Protein AF-A0A2C9LWK1-F1 (afdb_monomer_lite)

Foldseek 3Di:
DAFADPCPPPDCDQDAAEEQWDFLVGDDPPRHFHFFDFPAAADLPPLVVLEDDCPPLAFQAAEEEDWAAAAAPPPDDDDDDDDDDDDDDDDDPDDDPDDDDDDDDDDPDDDDVLVVVLVVLLVVVCVDPPGHYHYDHDLPPQDFDFDDHQDTTDHHDLVVVLVVLLRYQEYEAEDRPDSRIQGTNRRSVSLLSNLRSLHQYEYEDDSHDYGLNVLDDSVQQHHYDYSVCSNCVVVVSVPDDSVSSSRNSVQSNQCNSQAHRHSVSVVLSVVVSVCVSVLHDAAFDDDDDDDDPDDPPDDPDDDPDPDPDPPDPPPPDPDDDDDDQDRFDDRPPSVVLSCLSRDPDHSRHGHNDDPPDDDDDPPPPDD

Structure (mmCIF, N/CA/C/O backbone):
data_AF-A0A2C9LWK1-F1
#
_entry.id   AF-A0A2C9LWK1-F1
#
loop_
_atom_site.group_PDB
_atom_site.id
_atom_site.type_symbol
_atom_site.label_atom_id
_atom_site.label_alt_id
_atom_site.label_comp_id
_atom_site.label_asym_id
_atom_site.label_entity_id
_atom_site.label_seq_id
_atom_site.pdbx_PDB_ins_code
_atom_site.Cartn_x
_atom_site.Cartn_y
_atom_site.Cartn_z
_atom_site.occupancy
_atom_site.B_iso_or_equiv
_atom_site.auth_seq_id
_atom_site.auth_comp_id
_atom_site.auth_asym_id
_atom_site.auth_atom_id
_atom_site.pdbx_PDB_model_num
ATOM 1 N N . MET A 1 1 ? -4.723 19.846 3.493 1.00 42.22 1 MET A N 1
ATOM 2 C CA . MET A 1 1 ? -5.036 19.407 2.113 1.00 42.22 1 MET A CA 1
ATOM 3 C C . MET A 1 1 ? -6.528 19.135 2.035 1.00 42.22 1 MET A C 1
ATOM 5 O O . MET A 1 1 ? -7.054 18.562 2.981 1.00 42.22 1 MET A O 1
ATOM 9 N N . LYS A 1 2 ? -7.222 19.580 0.978 1.00 46.78 2 LYS A N 1
ATOM 10 C CA . LYS A 1 2 ? -8.647 19.254 0.809 1.00 46.78 2 LYS A CA 1
ATOM 11 C C . LYS A 1 2 ? -8.782 17.743 0.584 1.00 46.78 2 LYS A C 1
ATOM 13 O O . LYS A 1 2 ? -8.021 17.173 -0.187 1.00 46.78 2 LYS A O 1
ATOM 18 N N . SER A 1 3 ? -9.724 17.115 1.285 1.00 57.00 3 SER A N 1
ATOM 19 C CA . SER A 1 3 ? -9.994 15.667 1.233 1.00 57.00 3 SER A CA 1
ATOM 20 C C . SER A 1 3 ? -10.690 15.222 -0.064 1.00 57.00 3 SER A C 1
ATOM 22 O O . SER A 1 3 ? -10.906 14.031 -0.279 1.00 57.00 3 SER A O 1
ATOM 24 N N . SER A 1 4 ? -11.090 16.180 -0.903 1.00 69.06 4 SER A N 1
ATOM 25 C CA . SER A 1 4 ? -11.973 15.979 -2.046 1.00 69.06 4 SER A CA 1
ATOM 26 C C . SER A 1 4 ? -11.233 15.968 -3.382 1.00 69.06 4 SER A C 1
ATOM 28 O O . SER A 1 4 ? -10.157 16.544 -3.528 1.00 69.06 4 SER A O 1
ATOM 30 N N . ASP A 1 5 ? -11.879 15.354 -4.370 1.00 76.50 5 ASP A N 1
ATOM 31 C CA . ASP A 1 5 ? -11.483 15.354 -5.777 1.00 76.50 5 ASP A CA 1
ATOM 32 C C . ASP A 1 5 ? -11.322 16.791 -6.307 1.00 76.50 5 ASP A C 1
ATOM 34 O O . ASP A 1 5 ? -12.282 17.576 -6.352 1.00 76.50 5 ASP A O 1
ATOM 38 N N . ILE A 1 6 ? -10.089 17.134 -6.688 1.00 80.00 6 ILE A N 1
ATOM 39 C CA . ILE A 1 6 ? -9.687 18.482 -7.115 1.00 80.00 6 ILE A CA 1
ATOM 40 C C . ILE A 1 6 ? -10.335 18.837 -8.460 1.00 80.00 6 ILE A C 1
ATOM 42 O O . ILE A 1 6 ? -10.639 20.002 -8.713 1.00 80.00 6 ILE A O 1
ATOM 46 N N . PHE A 1 7 ? -10.593 17.835 -9.304 1.00 81.06 7 PHE A N 1
ATOM 47 C CA . PHE A 1 7 ? -11.086 18.012 -10.669 1.00 81.06 7 PHE A CA 1
ATOM 48 C C . PHE A 1 7 ? -12.584 17.728 -10.820 1.00 81.06 7 PHE A C 1
ATOM 50 O O . PHE A 1 7 ? -13.097 17.693 -11.938 1.00 81.06 7 PHE A O 1
ATOM 57 N N . SER A 1 8 ? -13.309 17.584 -9.709 1.00 76.44 8 SER A N 1
ATOM 58 C CA . SER A 1 8 ? -14.745 17.265 -9.677 1.00 76.44 8 SER A CA 1
ATOM 59 C C . SER A 1 8 ? -15.613 18.135 -10.606 1.00 76.44 8 SER A C 1
ATOM 61 O O . SER A 1 8 ? -16.519 17.615 -11.267 1.00 76.44 8 SER A O 1
ATOM 63 N N . ASN A 1 9 ? -15.294 19.430 -10.720 1.00 81.44 9 ASN A N 1
ATOM 64 C CA . ASN A 1 9 ? -16.044 20.414 -11.513 1.00 81.44 9 ASN A CA 1
ATOM 65 C C . ASN A 1 9 ? -15.456 20.697 -12.908 1.00 81.44 9 ASN A C 1
ATOM 67 O O . ASN A 1 9 ? -15.933 21.595 -13.600 1.00 81.44 9 ASN A O 1
ATOM 71 N N . ILE A 1 10 ? -14.426 19.964 -13.334 1.00 85.25 10 ILE A N 1
ATOM 72 C CA . ILE A 1 10 ? -13.726 20.199 -14.603 1.00 85.25 10 ILE A CA 1
ATOM 73 C C . ILE A 1 10 ? -14.057 19.072 -15.591 1.00 85.25 10 ILE A C 1
ATOM 75 O O . ILE A 1 10 ? -14.161 17.901 -15.221 1.00 85.25 10 ILE A O 1
ATOM 79 N N . ASN A 1 11 ? -14.244 19.414 -16.870 1.00 83.62 11 ASN A N 1
ATOM 80 C CA . ASN A 1 11 ? -14.379 18.413 -17.927 1.00 83.62 11 ASN A CA 1
ATOM 81 C C . ASN A 1 11 ? -12.991 17.924 -18.357 1.00 83.62 11 ASN A C 1
ATOM 83 O O . ASN A 1 11 ? -12.247 18.639 -19.022 1.00 83.62 11 ASN A O 1
ATOM 87 N N . LEU A 1 12 ? -12.664 16.695 -17.973 1.00 84.88 12 LEU A N 1
ATOM 88 C CA . LEU A 1 12 ? -11.355 16.078 -18.182 1.00 84.88 12 LEU A CA 1
ATOM 89 C C . LEU A 1 12 ? -11.203 15.420 -19.566 1.00 84.88 12 LEU A C 1
ATOM 91 O O . LEU A 1 12 ? -10.105 15.008 -19.937 1.00 84.88 12 LEU A O 1
ATOM 95 N N . GLY A 1 13 ? -12.282 15.319 -20.353 1.00 85.94 13 GLY A N 1
ATOM 96 C CA . GLY A 1 13 ? -12.255 14.737 -21.696 1.00 85.94 13 GLY A CA 1
ATOM 97 C C . GLY A 1 13 ? -11.558 13.370 -21.736 1.00 85.94 13 GLY A C 1
ATOM 98 O O . GLY A 1 13 ? -11.963 12.432 -21.052 1.00 85.94 13 GLY A O 1
ATOM 99 N N . ARG A 1 14 ? -10.492 13.259 -22.540 1.00 88.38 14 ARG A N 1
ATOM 100 C CA . ARG A 1 14 ? -9.666 12.044 -22.695 1.00 88.38 14 ARG A CA 1
ATOM 101 C C . ARG A 1 14 ? -8.330 12.107 -21.941 1.00 88.38 14 ARG A C 1
ATOM 103 O O . ARG A 1 14 ? -7.460 11.285 -22.200 1.00 88.38 14 ARG A O 1
ATOM 110 N N . ALA A 1 15 ? -8.136 13.076 -21.049 1.00 91.00 15 ALA A N 1
ATOM 111 C CA . ALA A 1 15 ? -6.933 13.121 -20.224 1.00 91.00 15 ALA A CA 1
ATOM 112 C C . ALA A 1 15 ? -6.988 12.012 -19.167 1.00 91.00 15 ALA A C 1
ATOM 114 O O . ALA A 1 15 ? -8.030 11.837 -18.536 1.00 91.00 15 ALA A O 1
ATOM 115 N N . ILE A 1 16 ? -5.888 11.283 -18.975 1.00 91.31 16 ILE A N 1
ATOM 116 C CA . ILE A 1 16 ? -5.720 10.357 -17.846 1.00 91.31 16 ILE A CA 1
ATOM 117 C C . ILE A 1 16 ? -5.492 11.196 -16.589 1.00 91.31 16 ILE A C 1
ATOM 119 O O . ILE A 1 16 ? -4.612 12.059 -16.581 1.00 91.31 16 ILE A O 1
ATOM 123 N N . VAL A 1 17 ? -6.274 10.952 -15.538 1.00 92.50 17 VAL A N 1
ATOM 124 C CA . VAL A 1 17 ? -6.113 11.642 -14.254 1.00 92.50 17 VAL A CA 1
ATOM 125 C C . VAL A 1 17 ? -5.458 10.716 -13.248 1.00 92.50 17 VAL A C 1
ATOM 127 O O . VAL A 1 17 ? -5.901 9.587 -13.052 1.00 92.50 17 VAL A O 1
ATOM 130 N N . ALA A 1 18 ? -4.422 11.225 -12.586 1.00 92.62 18 ALA A N 1
ATOM 131 C CA . ALA A 1 18 ? -3.741 10.547 -11.498 1.00 92.62 18 ALA A CA 1
ATOM 132 C C . ALA A 1 18 ? -3.899 11.346 -10.202 1.00 92.62 18 ALA A C 1
ATOM 134 O O . ALA A 1 18 ? -3.349 12.439 -10.072 1.00 92.62 18 ALA A O 1
ATOM 135 N N . GLN A 1 19 ? -4.677 10.824 -9.255 1.00 91.56 19 GLN A N 1
ATOM 136 C CA . GLN A 1 19 ? -4.899 11.463 -7.952 1.00 91.56 19 GLN A CA 1
ATOM 137 C C . GLN A 1 19 ? -5.186 10.432 -6.856 1.00 91.56 19 GLN A C 1
ATOM 139 O O . GLN A 1 19 ? -5.468 9.271 -7.134 1.00 91.56 19 GLN A O 1
ATOM 144 N N . SER A 1 20 ? -5.100 10.854 -5.594 1.00 91.00 20 SER A N 1
ATOM 145 C CA . SER A 1 20 ? -5.343 9.983 -4.431 1.00 91.00 20 SER A CA 1
ATOM 146 C C . SER A 1 20 ? -6.808 9.941 -3.993 1.00 91.00 20 SER A C 1
ATOM 148 O O . SER A 1 20 ? -7.232 9.006 -3.314 1.00 91.00 20 SER A O 1
ATOM 150 N N . ALA A 1 21 ? -7.594 10.950 -4.364 1.00 89.75 21 ALA A N 1
ATOM 151 C CA . ALA A 1 21 ? -8.999 11.064 -3.994 1.00 89.75 21 ALA A CA 1
ATOM 152 C C . ALA A 1 21 ? -9.860 11.207 -5.248 1.00 89.75 21 ALA A C 1
ATOM 154 O O . ALA A 1 21 ? -9.556 12.032 -6.100 1.00 89.75 21 ALA A O 1
ATOM 155 N N . PHE A 1 22 ? -10.935 10.430 -5.340 1.00 88.56 22 PHE A N 1
ATOM 156 C CA . PHE A 1 22 ? -11.865 10.443 -6.467 1.00 88.56 22 PHE A CA 1
ATOM 157 C C . PHE A 1 22 ? -13.306 10.352 -5.978 1.00 88.56 22 PHE A C 1
ATOM 159 O O . PHE A 1 22 ? -13.615 9.623 -5.030 1.00 88.56 22 PHE A O 1
ATOM 166 N N . LEU A 1 23 ? -14.203 11.025 -6.696 1.00 86.62 23 LEU A N 1
ATOM 167 C CA . LEU A 1 23 ? -15.635 10.766 -6.586 1.00 86.62 23 LEU A CA 1
ATOM 168 C C . LEU A 1 23 ? -16.012 9.484 -7.347 1.00 86.62 23 LEU A C 1
ATOM 170 O O . LEU A 1 23 ? -15.507 9.232 -8.443 1.00 86.62 23 LEU A O 1
ATOM 174 N N . GLY A 1 24 ? -16.960 8.721 -6.799 1.00 80.94 24 GLY A N 1
ATOM 175 C CA . GLY A 1 24 ? -17.501 7.481 -7.375 1.00 80.94 24 GLY A CA 1
ATOM 176 C C . GLY A 1 24 ? -17.961 7.633 -8.822 1.00 80.94 24 GLY A C 1
ATOM 177 O O . GLY A 1 24 ? -17.684 6.784 -9.658 1.00 80.94 24 GLY A O 1
ATOM 178 N N . SER A 1 25 ? -18.599 8.757 -9.153 1.00 82.19 25 SER A N 1
ATOM 179 C CA . SER A 1 25 ? -19.113 9.019 -10.502 1.00 82.19 25 SER A CA 1
ATOM 180 C C . SER A 1 25 ? -18.061 9.503 -11.506 1.00 82.19 25 SER A C 1
ATOM 182 O O . SER A 1 25 ? -18.379 9.656 -12.683 1.00 82.19 25 SER A O 1
ATOM 184 N N . LYS A 1 26 ? -16.855 9.864 -11.052 1.00 85.88 26 LYS A N 1
ATOM 185 C CA . LYS A 1 26 ? -15.819 10.498 -11.887 1.00 85.88 26 LYS A CA 1
ATOM 186 C C . LYS A 1 26 ? -14.650 9.573 -12.184 1.00 85.88 26 LYS A C 1
ATOM 188 O O . LYS A 1 26 ? -14.017 9.748 -13.220 1.00 85.88 26 LYS A O 1
ATOM 193 N N . PHE A 1 27 ? -14.380 8.609 -11.309 1.00 88.06 27 PHE A N 1
ATOM 194 C CA . PHE A 1 27 ? -13.323 7.637 -11.536 1.00 88.06 27 PHE A CA 1
ATOM 195 C C . PHE A 1 27 ? -13.668 6.720 -12.712 1.00 88.06 27 PHE A C 1
ATOM 197 O O . PHE A 1 27 ? -14.680 6.016 -12.693 1.00 88.06 27 PHE A O 1
ATOM 204 N N . ARG A 1 28 ? -12.814 6.706 -13.737 1.00 89.44 28 ARG A N 1
ATOM 205 C CA . ARG A 1 28 ? -12.931 5.768 -14.854 1.00 89.44 28 ARG A CA 1
ATOM 206 C C . ARG A 1 28 ? -11.996 4.596 -14.612 1.00 89.44 28 ARG A C 1
ATOM 208 O O . ARG A 1 28 ? -10.780 4.727 -14.756 1.00 89.44 28 ARG A O 1
ATOM 215 N N . ASN A 1 29 ? -12.579 3.453 -14.262 1.00 87.62 29 ASN A N 1
ATOM 216 C CA . ASN A 1 29 ? -11.823 2.231 -14.020 1.00 87.62 29 ASN A CA 1
ATOM 217 C C . ASN A 1 29 ? -10.979 1.842 -15.245 1.00 87.62 29 ASN A C 1
ATOM 219 O O . ASN A 1 29 ? -11.457 1.943 -16.376 1.00 87.62 29 ASN A O 1
ATOM 223 N N . SER A 1 30 ? -9.737 1.411 -15.012 1.00 85.81 30 SER A N 1
ATOM 224 C CA . SER A 1 30 ? -8.764 1.056 -16.060 1.00 85.81 30 SER A CA 1
ATOM 225 C C . SER A 1 30 ? -8.367 2.197 -17.007 1.00 85.81 30 SER A C 1
ATOM 227 O O . SER A 1 30 ? -7.762 1.958 -18.053 1.00 85.81 30 SER A O 1
ATOM 229 N N . PHE A 1 31 ? -8.704 3.445 -16.668 1.00 90.75 31 PHE A N 1
ATOM 230 C CA . PHE A 1 31 ? -8.337 4.625 -17.446 1.00 90.75 31 PHE A CA 1
ATOM 231 C C . PHE A 1 31 ? -7.669 5.679 -16.570 1.00 90.75 31 PHE A C 1
ATOM 233 O O . PHE A 1 31 ? -6.540 6.077 -16.848 1.00 90.75 31 PHE A O 1
ATOM 240 N N . ASP A 1 32 ? -8.327 6.091 -15.490 1.00 92.50 32 ASP A N 1
ATOM 241 C CA . ASP A 1 32 ? -7.714 6.929 -14.463 1.00 92.50 32 ASP A CA 1
ATOM 242 C C . ASP A 1 32 ? -6.838 6.077 -13.538 1.00 92.50 32 ASP A C 1
ATOM 244 O O . ASP A 1 32 ? -7.026 4.866 -13.433 1.00 92.50 32 ASP A O 1
ATOM 248 N N . VAL A 1 33 ? -5.854 6.703 -12.894 1.00 93.06 33 VAL A N 1
ATOM 249 C CA . VAL A 1 33 ? -4.881 6.018 -12.034 1.00 93.06 33 VAL A CA 1
ATOM 250 C C . VAL A 1 33 ? -5.030 6.525 -10.608 1.00 93.06 33 VAL A C 1
ATOM 252 O O . VAL A 1 33 ? -5.017 7.730 -10.345 1.00 93.06 33 VAL A O 1
ATOM 255 N N . LEU A 1 34 ? -5.155 5.601 -9.661 1.00 93.12 34 LEU A N 1
ATOM 256 C CA . LEU A 1 34 ? -5.159 5.942 -8.247 1.00 93.12 34 LEU A CA 1
ATOM 257 C C . LEU A 1 34 ? -3.731 5.901 -7.702 1.00 93.12 34 LEU A C 1
ATOM 259 O O . LEU A 1 34 ? -3.104 4.843 -7.685 1.00 93.12 34 LEU A O 1
ATOM 263 N N . ILE A 1 35 ? -3.239 7.042 -7.226 1.00 94.06 35 ILE A N 1
ATOM 264 C CA . ILE A 1 35 ? -1.877 7.179 -6.692 1.00 94.06 35 ILE A CA 1
ATOM 265 C C . ILE A 1 35 ? -1.904 7.417 -5.176 1.00 94.06 35 ILE A C 1
ATOM 267 O O . ILE A 1 35 ? -2.847 8.040 -4.673 1.00 94.06 35 ILE A O 1
ATOM 271 N N . PRO A 1 36 ? -0.885 6.978 -4.416 1.00 92.88 36 PRO A N 1
ATOM 272 C CA . PRO A 1 36 ? -0.785 7.333 -3.003 1.00 92.88 36 PRO A CA 1
ATOM 273 C C . PRO A 1 36 ? -0.588 8.852 -2.842 1.00 92.88 36 PRO A C 1
ATOM 275 O O . PRO A 1 36 ? -0.161 9.529 -3.783 1.00 92.88 36 PRO A O 1
ATOM 278 N N . PRO A 1 37 ? -0.874 9.419 -1.661 1.00 90.56 37 PRO A N 1
ATOM 279 C CA . PRO A 1 37 ? -0.581 10.816 -1.398 1.00 90.56 37 PRO A CA 1
ATOM 280 C C . PRO A 1 37 ? 0.931 11.044 -1.396 1.00 90.56 37 PRO A C 1
ATOM 282 O O . PRO A 1 37 ? 1.690 10.249 -0.840 1.00 90.56 37 PRO A O 1
ATOM 285 N N . ASN A 1 38 ? 1.370 12.161 -1.976 1.00 83.38 38 ASN A N 1
ATOM 286 C CA . ASN A 1 38 ? 2.779 12.542 -1.973 1.00 83.38 38 ASN A CA 1
ATOM 287 C C . ASN A 1 38 ? 3.193 13.082 -0.589 1.00 83.38 38 ASN A C 1
ATOM 289 O O . ASN A 1 38 ? 3.198 14.290 -0.356 1.00 83.38 38 ASN A O 1
ATOM 293 N N . LEU A 1 39 ? 3.478 12.166 0.339 1.00 78.25 39 LEU A N 1
ATOM 294 C CA . LEU A 1 39 ? 3.947 12.438 1.708 1.00 78.25 39 LEU A CA 1
ATOM 295 C C . LEU A 1 39 ? 5.426 12.049 1.905 1.00 78.25 39 LEU A C 1
ATOM 297 O O . LEU A 1 39 ? 5.916 11.993 3.034 1.00 78.25 39 LEU A O 1
ATOM 301 N N . GLY A 1 40 ? 6.112 11.682 0.824 1.00 77.88 40 GLY A N 1
ATOM 302 C CA . GLY A 1 40 ? 7.504 11.243 0.823 1.00 77.88 40 GLY A CA 1
ATOM 303 C C . GLY A 1 40 ? 8.473 12.346 0.389 1.00 77.88 40 GLY A C 1
ATOM 304 O O . GLY A 1 40 ? 8.049 13.431 -0.017 1.00 77.88 40 GLY A O 1
ATOM 305 N N . PRO A 1 41 ? 9.791 12.093 0.459 1.00 80.06 41 PRO A N 1
ATOM 306 C CA . PRO A 1 41 ? 10.776 12.961 -0.174 1.00 80.06 41 PRO A CA 1
ATOM 307 C C . PRO A 1 41 ? 10.584 12.989 -1.700 1.00 80.06 41 PRO A C 1
ATOM 309 O O . PRO A 1 41 ? 9.996 12.087 -2.297 1.00 80.06 41 PRO A O 1
ATOM 312 N N . TYR A 1 42 ? 11.133 14.015 -2.353 1.00 76.12 42 TYR A N 1
ATOM 313 C CA . TYR A 1 42 ? 11.121 14.101 -3.817 1.00 76.12 42 TYR A CA 1
ATOM 314 C C . TYR A 1 42 ? 11.955 12.988 -4.470 1.00 76.12 42 TYR A C 1
ATOM 316 O O . TYR A 1 42 ? 11.544 12.426 -5.482 1.00 76.12 42 TYR A O 1
ATOM 324 N N . ASN A 1 43 ? 13.090 12.635 -3.856 1.00 77.06 43 ASN A N 1
ATOM 325 C CA . ASN A 1 43 ? 14.066 11.697 -4.411 1.00 77.06 43 ASN A CA 1
ATOM 326 C C . ASN A 1 43 ? 14.162 10.411 -3.577 1.00 77.06 43 ASN A C 1
ATOM 328 O O . ASN A 1 43 ? 13.949 10.425 -2.366 1.00 77.06 43 ASN A O 1
ATOM 332 N N . ASN A 1 44 ? 14.598 9.321 -4.216 1.00 73.00 44 ASN A N 1
ATOM 333 C CA . ASN A 1 44 ? 14.743 7.980 -3.623 1.00 73.00 44 ASN A CA 1
ATOM 334 C C . ASN A 1 44 ? 15.917 7.808 -2.634 1.00 73.00 44 ASN A C 1
ATOM 336 O O . ASN A 1 44 ? 16.267 6.686 -2.268 1.00 73.00 44 ASN A O 1
ATOM 340 N N . GLN A 1 45 ? 16.579 8.881 -2.205 1.00 73.12 45 GLN A N 1
ATOM 341 C CA . GLN A 1 45 ? 17.810 8.754 -1.424 1.00 73.12 45 GLN A CA 1
ATOM 342 C C . GLN A 1 45 ? 17.521 8.408 0.045 1.00 73.12 45 GLN A C 1
ATOM 344 O O . GLN A 1 45 ? 16.717 9.061 0.702 1.00 73.12 45 GLN A O 1
ATOM 349 N N . ASN A 1 46 ? 18.219 7.389 0.559 1.00 69.31 46 ASN A N 1
ATOM 350 C CA . ASN A 1 46 ? 18.286 7.005 1.978 1.00 69.31 46 ASN A CA 1
ATOM 351 C C . ASN A 1 46 ? 16.962 6.648 2.683 1.00 69.31 46 ASN A C 1
ATOM 353 O O . ASN A 1 46 ? 16.940 6.569 3.908 1.00 69.31 46 ASN A O 1
ATOM 357 N N . ILE A 1 47 ? 15.898 6.311 1.944 1.00 82.12 47 ILE A N 1
ATOM 358 C CA . ILE A 1 47 ? 14.590 5.920 2.513 1.00 82.12 47 ILE A CA 1
ATOM 359 C C . ILE A 1 47 ? 14.732 4.798 3.559 1.00 82.12 47 ILE A C 1
ATOM 361 O O . ILE A 1 47 ? 14.043 4.788 4.574 1.00 82.12 47 ILE A O 1
ATOM 365 N N . TRP A 1 48 ? 15.657 3.861 3.340 1.00 79.88 48 TRP A N 1
ATOM 366 C CA . TRP A 1 48 ? 15.914 2.715 4.218 1.00 79.88 48 TRP A CA 1
ATOM 367 C C . TRP A 1 48 ? 16.288 3.088 5.657 1.00 79.88 48 TRP A C 1
ATOM 369 O O . TRP A 1 48 ? 16.010 2.305 6.561 1.00 79.88 48 TRP A O 1
ATOM 379 N N . GLN A 1 49 ? 16.890 4.261 5.877 1.00 82.62 49 GLN A N 1
ATOM 380 C CA . GLN A 1 49 ? 17.307 4.714 7.209 1.00 82.62 49 GLN A CA 1
ATOM 381 C C . GLN A 1 49 ? 16.107 5.099 8.084 1.00 82.62 49 GLN A C 1
ATOM 383 O O . GLN A 1 49 ? 16.131 4.889 9.296 1.00 82.62 49 GLN A O 1
ATOM 388 N N . ASP A 1 50 ? 15.034 5.589 7.462 1.00 83.44 50 ASP A N 1
ATOM 389 C CA . ASP A 1 50 ? 13.833 6.062 8.154 1.00 83.44 50 ASP A CA 1
ATOM 390 C C . ASP A 1 50 ? 12.807 4.950 8.415 1.00 83.44 50 ASP A C 1
ATOM 392 O O . ASP A 1 50 ? 11.809 5.154 9.121 1.00 83.44 50 ASP A O 1
ATOM 396 N N . LEU A 1 51 ? 13.024 3.762 7.845 1.00 90.69 51 LEU A N 1
ATOM 397 C CA . LEU A 1 51 ? 12.075 2.660 7.923 1.00 90.69 51 LEU A CA 1
ATOM 398 C C . LEU A 1 51 ? 12.286 1.816 9.182 1.00 90.69 51 LEU A C 1
ATOM 400 O O . LEU A 1 51 ? 13.399 1.378 9.476 1.00 90.69 51 LEU A O 1
ATOM 404 N N . PRO A 1 52 ? 11.209 1.500 9.922 1.00 92.06 52 PRO A N 1
ATOM 405 C CA . PRO A 1 52 ? 11.333 0.670 11.104 1.00 92.06 52 PRO A CA 1
ATOM 406 C C . PRO A 1 52 ? 11.621 -0.784 10.737 1.00 92.06 52 PRO A C 1
ATOM 408 O O . PRO A 1 52 ? 11.238 -1.286 9.670 1.00 92.06 52 PRO A O 1
ATOM 411 N N . ARG A 1 53 ? 12.222 -1.490 11.697 1.00 92.00 53 ARG A N 1
ATOM 412 C CA . ARG A 1 53 ? 12.446 -2.933 11.618 1.00 92.00 53 ARG A CA 1
ATOM 413 C C . ARG A 1 53 ? 11.115 -3.675 11.459 1.00 92.00 53 ARG A C 1
ATOM 415 O O . ARG A 1 53 ? 10.098 -3.327 12.071 1.00 92.00 53 ARG A O 1
ATOM 422 N N . LEU A 1 54 ? 11.133 -4.708 10.619 1.00 90.31 54 LEU A N 1
ATOM 423 C CA . LEU A 1 54 ? 9.979 -5.587 10.419 1.00 90.31 54 LEU A CA 1
ATOM 424 C C . LEU A 1 54 ? 9.843 -6.629 11.532 1.00 90.31 54 LEU A C 1
ATOM 426 O O . LEU A 1 54 ? 8.727 -7.092 11.766 1.00 90.31 54 LEU A O 1
ATOM 430 N N . SER A 1 55 ? 10.937 -6.939 12.236 1.00 90.31 55 SER A N 1
ATOM 431 C CA . SER A 1 55 ? 10.948 -7.741 13.458 1.00 90.31 55 SER A CA 1
ATOM 432 C C . SER A 1 55 ? 10.751 -6.865 14.711 1.00 90.31 55 SER A C 1
ATOM 434 O O . SER A 1 55 ? 11.254 -5.737 14.753 1.00 90.31 55 SER A O 1
ATOM 436 N N . PRO A 1 56 ? 10.049 -7.363 15.747 1.00 94.19 56 PRO A N 1
ATOM 437 C CA . PRO A 1 56 ? 9.318 -8.635 15.792 1.00 94.19 56 PRO A CA 1
ATOM 438 C C . PRO A 1 56 ? 8.079 -8.637 14.876 1.00 94.19 56 PRO A C 1
ATOM 440 O O . PRO A 1 56 ? 7.542 -7.579 14.540 1.00 94.19 56 PRO A O 1
ATOM 443 N N . VAL A 1 57 ? 7.649 -9.836 14.467 1.00 93.81 57 VAL A N 1
ATOM 444 C CA . VAL A 1 57 ? 6.499 -10.037 13.566 1.00 93.81 57 VAL A CA 1
ATOM 445 C C . VAL A 1 57 ? 5.208 -9.551 14.224 1.00 93.81 57 VAL A C 1
ATOM 447 O O . VAL A 1 57 ? 4.513 -8.709 13.658 1.00 93.81 57 VAL A O 1
ATOM 450 N N . ARG A 1 58 ? 4.934 -10.018 15.449 1.00 93.94 58 ARG A N 1
ATOM 451 C CA . ARG A 1 58 ? 3.867 -9.503 16.314 1.00 93.94 58 ARG A CA 1
ATOM 452 C C . ARG A 1 58 ? 4.425 -8.402 17.213 1.00 93.94 58 ARG A C 1
ATOM 454 O O . ARG A 1 58 ? 5.465 -8.566 17.849 1.00 93.94 58 ARG A O 1
ATOM 461 N N . ARG A 1 59 ? 3.743 -7.263 17.247 1.00 93.94 59 ARG A N 1
ATOM 462 C CA . ARG A 1 59 ? 4.104 -6.079 18.038 1.00 93.94 59 ARG A CA 1
ATOM 463 C C . ARG A 1 59 ? 3.149 -5.905 19.223 1.00 93.94 59 ARG A C 1
ATOM 465 O O . ARG A 1 59 ? 2.211 -6.677 19.398 1.00 93.94 59 ARG A O 1
ATOM 472 N N . LYS A 1 60 ? 3.402 -4.879 20.042 1.00 93.75 60 LYS A N 1
ATOM 473 C CA . LYS A 1 60 ? 2.664 -4.587 21.282 1.00 93.75 60 LYS A CA 1
ATOM 474 C C . LYS A 1 60 ? 1.147 -4.575 21.088 1.00 93.75 60 LYS A C 1
ATOM 476 O O . LYS A 1 60 ? 0.445 -5.159 21.910 1.00 93.75 60 LYS A O 1
ATOM 481 N N . TYR A 1 61 ? 0.664 -3.893 20.051 1.00 94.25 61 TYR A N 1
ATOM 482 C CA . TYR A 1 61 ? -0.750 -3.880 19.696 1.00 94.25 61 TYR A CA 1
ATOM 483 C C . TYR A 1 61 ? -1.006 -4.866 18.561 1.00 94.25 61 TYR A C 1
ATOM 485 O O . TYR A 1 61 ? -0.299 -4.868 17.546 1.00 94.25 61 TYR A O 1
ATOM 493 N N . MET A 1 62 ? -2.041 -5.690 18.718 1.00 94.00 62 MET A N 1
ATOM 494 C CA . MET A 1 62 ? -2.478 -6.584 17.650 1.00 94.00 62 MET A CA 1
ATOM 495 C C . MET A 1 62 ? -3.036 -5.755 16.493 1.00 94.00 62 MET A C 1
ATOM 497 O O . MET A 1 62 ? -2.524 -5.823 15.382 1.00 94.00 62 MET A O 1
ATOM 501 N N . LEU A 1 63 ? -4.019 -4.902 16.778 1.00 94.94 63 LEU A N 1
ATOM 502 C CA . LEU A 1 63 ? -4.634 -3.993 15.814 1.00 94.94 63 LEU A CA 1
ATOM 503 C C . LEU A 1 63 ? -4.675 -2.580 16.398 1.00 94.94 63 LEU A C 1
ATOM 505 O O . LEU A 1 63 ? -4.985 -2.411 17.583 1.00 94.94 63 LEU A O 1
ATOM 509 N N . SER A 1 64 ? -4.401 -1.583 15.557 1.00 95.19 64 SER A N 1
ATOM 510 C CA . SER A 1 64 ? -4.682 -0.182 15.864 1.00 95.19 64 SER A CA 1
ATOM 511 C C . SER A 1 64 ? -5.664 0.460 14.891 1.00 95.19 64 SER A C 1
ATOM 513 O O . SER A 1 64 ? -5.630 0.216 13.685 1.00 95.19 64 SER A O 1
ATOM 515 N N . TYR A 1 65 ? -6.523 1.318 15.428 1.00 94.81 65 TYR A N 1
ATOM 516 C CA . TYR A 1 65 ? -7.392 2.214 14.685 1.00 94.81 65 TYR A CA 1
ATOM 517 C C . TYR A 1 65 ? -7.454 3.560 15.400 1.00 94.81 65 TYR A C 1
ATOM 519 O O . TYR A 1 65 ? -7.698 3.612 16.604 1.00 94.81 65 TYR A O 1
ATOM 527 N N . TRP A 1 66 ? -7.265 4.644 14.653 1.00 92.75 66 TRP A N 1
ATOM 528 C CA . TRP A 1 66 ? -7.487 5.988 15.173 1.00 92.75 66 TRP A CA 1
ATOM 529 C C . TRP A 1 66 ? -8.141 6.865 14.118 1.00 92.75 66 TRP A C 1
ATOM 531 O O . TRP A 1 66 ? -7.536 7.136 13.076 1.00 92.75 66 TRP A O 1
ATOM 541 N N . GLY A 1 67 ? -9.390 7.262 14.329 1.00 91.50 67 GLY A N 1
ATOM 542 C CA . GLY A 1 67 ? -10.141 8.017 13.335 1.00 91.50 67 GLY A CA 1
ATOM 543 C C . GLY A 1 67 ? -11.554 8.347 13.764 1.00 91.50 67 GLY A C 1
ATOM 544 O O . GLY A 1 67 ? -12.180 7.562 14.465 1.00 91.50 67 GLY A O 1
ATOM 545 N N . GLN A 1 68 ? -12.074 9.466 13.275 1.00 89.81 68 GLN A N 1
ATOM 546 C CA . GLN A 1 68 ? -13.434 9.912 13.555 1.00 89.81 68 GLN A CA 1
ATOM 547 C C . GLN A 1 68 ? -14.274 9.878 12.281 1.00 89.81 68 GLN A C 1
ATOM 549 O O . GLN A 1 68 ? -13.849 10.375 11.242 1.00 89.81 68 GLN A O 1
ATOM 554 N N . PHE A 1 69 ? -15.476 9.312 12.359 1.00 88.56 69 PHE A N 1
ATOM 555 C CA . PHE A 1 69 ? -16.433 9.405 11.259 1.00 88.56 69 PHE A CA 1
ATOM 556 C C . PHE A 1 69 ? -17.014 10.819 11.187 1.00 88.56 69 PHE A C 1
ATOM 558 O O . PHE A 1 69 ? -17.492 11.343 12.197 1.00 88.56 69 PHE A O 1
ATOM 565 N N . ILE A 1 70 ? -16.983 11.424 10.001 1.00 84.75 70 ILE A N 1
ATOM 566 C CA . ILE A 1 70 ? -17.607 12.722 9.743 1.00 84.75 70 ILE A CA 1
ATOM 567 C C . ILE A 1 70 ? -18.941 12.461 9.035 1.00 84.75 70 ILE A C 1
ATOM 569 O O . ILE A 1 70 ? -18.929 11.967 7.908 1.00 84.75 70 ILE A O 1
ATOM 573 N N . PRO A 1 71 ? -20.095 12.776 9.643 1.00 79.00 71 PRO A N 1
ATOM 574 C CA . PRO A 1 71 ? -21.381 12.558 8.998 1.00 79.00 71 PRO A CA 1
ATOM 575 C C . PRO A 1 71 ? -21.566 13.487 7.782 1.00 79.00 71 PRO A C 1
ATOM 577 O O . PRO A 1 71 ? -21.078 14.621 7.781 1.00 79.00 71 PRO A O 1
ATOM 580 N N . PRO A 1 72 ? -22.275 13.039 6.732 1.00 71.44 72 PRO A N 1
ATOM 581 C CA . PRO A 1 72 ? -22.618 13.907 5.613 1.00 71.44 72 PRO A CA 1
ATOM 582 C C . PRO A 1 72 ? -23.488 15.080 6.098 1.00 71.44 72 PRO A C 1
ATOM 584 O O . PRO A 1 72 ? -24.461 14.875 6.818 1.00 71.44 72 PRO A O 1
ATOM 587 N N . GLY A 1 73 ? -23.118 16.312 5.732 1.00 63.75 73 GLY A N 1
ATOM 588 C CA . GLY A 1 73 ? -23.824 17.536 6.142 1.00 63.75 73 GLY A CA 1
ATOM 589 C C . GLY A 1 73 ? -23.209 18.292 7.326 1.00 63.75 73 GLY A C 1
ATOM 590 O O . GLY A 1 73 ? -23.721 19.345 7.699 1.00 63.75 73 GLY A O 1
ATOM 591 N N . SER A 1 74 ? -22.097 17.824 7.904 1.00 56.22 74 SER A N 1
ATOM 592 C CA . SER A 1 74 ? -21.324 18.607 8.876 1.00 56.22 74 SER A CA 1
ATOM 593 C C . SER A 1 74 ? -20.411 19.630 8.181 1.00 56.22 74 SER A C 1
ATOM 595 O O . SER A 1 74 ? -19.188 19.574 8.312 1.00 56.22 74 SER A O 1
ATOM 597 N N . ASP A 1 75 ? -20.986 20.579 7.444 1.00 45.25 75 ASP A N 1
ATOM 598 C CA . ASP A 1 75 ? -20.269 21.784 7.002 1.00 45.25 75 ASP A CA 1
ATOM 599 C C . ASP A 1 75 ? -20.150 22.756 8.179 1.00 45.25 75 ASP A C 1
ATOM 601 O O . ASP A 1 75 ? -20.745 23.823 8.202 1.00 45.25 75 ASP A O 1
ATOM 605 N N . ASN A 1 76 ? -19.430 22.341 9.215 1.00 46.62 76 ASN A N 1
ATOM 606 C CA . ASN A 1 76 ? -19.010 23.194 10.314 1.00 46.62 76 ASN A CA 1
ATOM 607 C C . ASN A 1 76 ? -17.839 22.505 10.994 1.00 46.62 76 ASN A C 1
ATOM 609 O O . ASN A 1 76 ? -18.063 21.691 11.880 1.00 46.62 76 ASN A O 1
ATOM 613 N N . LEU A 1 77 ? -16.619 22.811 10.548 1.00 42.56 77 LEU A N 1
ATOM 614 C CA . LEU A 1 77 ? -15.389 22.832 11.344 1.00 42.56 77 LEU A CA 1
ATOM 615 C C . LEU A 1 77 ? -14.293 23.512 10.492 1.00 42.56 77 LEU A C 1
ATOM 617 O O . LEU A 1 77 ? -13.827 22.954 9.506 1.00 42.56 77 LEU A O 1
ATOM 621 N N . SER A 1 78 ? -13.952 24.740 10.909 1.00 35.41 78 SER A N 1
ATOM 622 C CA . SER A 1 78 ? -12.849 25.628 10.482 1.00 35.41 78 SER A CA 1
ATOM 623 C C . SER A 1 78 ? -12.892 26.314 9.100 1.00 35.41 78 SER A C 1
ATOM 625 O O . SER A 1 78 ? -11.968 26.213 8.298 1.00 35.41 78 SER A O 1
ATOM 627 N N . ALA A 1 79 ? -13.882 27.187 8.887 1.00 32.19 79 ALA A N 1
ATOM 628 C CA . ALA A 1 79 ? -13.729 28.343 7.996 1.00 32.19 79 ALA A CA 1
ATOM 629 C C . ALA A 1 79 ? -14.108 29.630 8.745 1.00 32.19 79 ALA A C 1
ATOM 631 O O . ALA A 1 79 ? -15.191 30.180 8.573 1.00 32.19 79 ALA A O 1
ATOM 632 N N . ASN A 1 80 ? -13.209 30.105 9.611 1.00 31.73 80 ASN A N 1
ATOM 633 C CA . ASN A 1 80 ? -13.251 31.505 10.016 1.00 31.73 80 ASN A CA 1
ATOM 634 C C . ASN A 1 80 ? -12.798 32.339 8.809 1.00 31.73 80 ASN A C 1
ATOM 636 O O . ASN A 1 80 ? -11.648 32.230 8.390 1.00 31.73 80 ASN A O 1
ATOM 640 N N . ASN A 1 81 ? -13.717 33.165 8.306 1.00 37.50 81 ASN A N 1
ATOM 641 C CA . ASN A 1 81 ? -13.552 34.223 7.305 1.00 37.50 81 ASN A CA 1
ATOM 642 C C . ASN A 1 81 ? -13.236 33.784 5.863 1.00 37.50 81 ASN A C 1
ATOM 644 O O . ASN A 1 81 ? -12.080 33.588 5.501 1.00 37.50 81 ASN A O 1
ATOM 648 N N . ALA A 1 82 ? -14.268 33.767 5.015 1.00 30.67 82 ALA A N 1
ATOM 649 C CA . ALA A 1 82 ? -14.232 34.355 3.671 1.00 30.67 82 ALA A CA 1
ATOM 650 C C . ALA A 1 82 ? -15.664 34.449 3.120 1.00 30.67 82 ALA A C 1
ATOM 652 O O . ALA A 1 82 ? -16.419 33.479 3.161 1.00 30.67 82 ALA A O 1
ATOM 653 N N . ASP A 1 83 ? -16.020 35.632 2.632 1.00 31.66 83 ASP A N 1
ATOM 654 C CA . ASP A 1 83 ? -17.336 36.020 2.137 1.00 31.66 83 ASP A CA 1
ATOM 655 C C . ASP A 1 83 ? -17.913 35.045 1.096 1.00 31.66 83 ASP A C 1
ATOM 657 O O . ASP A 1 83 ? -17.344 34.827 0.023 1.00 31.66 83 ASP A O 1
ATOM 661 N N . ALA A 1 84 ? -19.091 34.487 1.386 1.00 29.78 84 ALA A N 1
ATOM 662 C CA . ALA A 1 84 ? -19.889 33.777 0.397 1.00 29.78 84 ALA A CA 1
ATOM 663 C C . ALA A 1 84 ? -20.599 34.802 -0.500 1.00 29.78 84 ALA A C 1
ATOM 665 O O . ALA A 1 84 ? -21.581 35.433 -0.112 1.00 29.78 84 ALA A O 1
ATOM 666 N N . MET A 1 85 ? -20.078 34.975 -1.712 1.00 28.55 85 MET A N 1
ATOM 667 C CA . MET A 1 85 ? -20.684 35.802 -2.750 1.00 28.55 85 MET A CA 1
ATOM 668 C C . MET A 1 85 ? -21.982 35.145 -3.253 1.00 28.55 85 MET A C 1
ATOM 670 O O . MET A 1 85 ? -21.951 34.133 -3.954 1.00 28.55 85 MET A O 1
ATOM 674 N N . GLU A 1 86 ? -23.132 35.721 -2.891 1.00 28.20 86 GLU A N 1
ATOM 675 C CA . GLU A 1 86 ? -24.444 35.363 -3.443 1.00 28.20 86 GLU A CA 1
ATOM 676 C C . GLU A 1 86 ? -24.503 35.694 -4.945 1.00 28.20 86 GLU A C 1
ATOM 678 O O . GLU A 1 86 ? -24.506 36.861 -5.342 1.00 28.20 86 GLU A O 1
ATOM 683 N N . VAL A 1 87 ? -24.612 34.678 -5.804 1.00 31.30 87 VAL A N 1
ATOM 684 C CA . VAL A 1 87 ? -24.873 34.879 -7.237 1.00 31.30 87 VAL A CA 1
ATOM 685 C C . VAL A 1 87 ? -26.378 35.065 -7.450 1.00 31.30 87 VAL A C 1
ATOM 687 O O . VAL A 1 87 ? -27.146 34.103 -7.465 1.00 31.30 87 VAL A O 1
ATOM 690 N N . LYS A 1 88 ? -26.810 36.320 -7.619 1.00 27.94 88 LYS A N 1
ATOM 691 C CA . LYS A 1 88 ? -28.192 36.690 -7.972 1.00 27.94 88 LYS A CA 1
ATOM 692 C C . LYS A 1 88 ? -28.362 36.688 -9.493 1.00 27.94 88 LYS A C 1
ATOM 694 O O . LYS A 1 88 ? -27.870 37.582 -10.174 1.00 27.94 88 LYS A O 1
ATOM 699 N N . GLY A 1 89 ? -29.062 35.688 -10.028 1.00 31.20 89 GLY A N 1
ATOM 700 C CA . GLY A 1 89 ? -29.486 35.649 -11.431 1.00 31.20 89 GLY A CA 1
ATOM 701 C C . GLY A 1 89 ? -30.885 36.247 -11.615 1.00 31.20 89 GLY A C 1
ATOM 702 O O . GLY A 1 89 ? -31.816 35.852 -10.917 1.00 31.20 89 GLY A O 1
ATOM 703 N N . TYR A 1 90 ? -31.038 37.181 -12.557 1.00 30.25 90 TYR A N 1
ATOM 704 C CA . TYR A 1 90 ? -32.316 37.800 -12.930 1.00 30.25 90 TYR A CA 1
ATOM 705 C C . TYR A 1 90 ? -32.923 37.108 -14.155 1.00 30.25 90 TYR A C 1
ATOM 707 O O . TYR A 1 90 ? -32.269 37.027 -15.192 1.00 30.25 90 TYR A O 1
ATOM 715 N N . VAL A 1 91 ? -34.193 36.693 -14.078 1.00 35.81 91 VAL A N 1
ATOM 716 C CA . VAL A 1 91 ? -35.020 36.399 -15.262 1.00 35.81 91 VAL A CA 1
ATOM 717 C C . VAL A 1 91 ? -36.439 36.934 -15.028 1.00 35.81 91 VAL A C 1
ATOM 719 O O . VAL A 1 91 ? -37.111 36.531 -14.084 1.00 35.81 91 VAL A O 1
ATOM 722 N N . ASN A 1 92 ? -36.879 37.844 -15.902 1.00 36.81 92 ASN A N 1
ATOM 723 C CA . ASN A 1 92 ? -38.251 38.354 -16.054 1.00 36.81 92 ASN A CA 1
ATOM 724 C C . ASN A 1 92 ? -38.946 38.898 -14.789 1.00 36.81 92 ASN A C 1
ATOM 726 O O . ASN A 1 92 ? -40.064 38.485 -14.498 1.00 36.81 92 ASN A O 1
ATOM 730 N N . ASN A 1 93 ? -38.313 39.844 -14.076 1.00 43.75 93 ASN A N 1
ATOM 731 C CA . ASN A 1 93 ? -38.921 40.737 -13.061 1.00 43.75 93 ASN A CA 1
ATOM 732 C C . ASN A 1 93 ? -39.919 40.105 -12.064 1.00 43.75 93 ASN A C 1
ATOM 734 O O . ASN A 1 93 ? -40.780 40.788 -11.513 1.00 43.75 93 ASN A O 1
ATOM 738 N N . MET A 1 94 ? -39.783 38.813 -11.782 1.00 36.62 94 MET A N 1
ATOM 739 C CA . MET A 1 94 ? -40.650 38.084 -10.872 1.00 36.62 94 MET A CA 1
ATOM 740 C C . MET A 1 94 ? -39.787 37.103 -10.084 1.00 36.62 94 MET A C 1
ATOM 742 O O . MET A 1 94 ? -39.091 36.265 -10.656 1.00 36.62 94 MET A O 1
ATOM 746 N N . PHE A 1 95 ? -39.790 37.248 -8.758 1.00 35.44 95 PHE A N 1
ATOM 747 C CA . PHE A 1 95 ? -39.032 36.397 -7.846 1.00 35.44 95 PHE A CA 1
ATOM 748 C C . PHE A 1 95 ? -39.593 34.975 -7.893 1.00 35.44 95 PHE A C 1
ATOM 750 O O . PHE A 1 95 ? -40.632 34.688 -7.303 1.00 35.44 95 PHE A O 1
ATOM 757 N N . ILE A 1 96 ? -38.912 34.074 -8.598 1.00 34.34 96 ILE A N 1
ATOM 758 C CA . ILE A 1 96 ? -39.256 32.655 -8.606 1.00 34.34 96 ILE A CA 1
ATOM 759 C C . ILE A 1 96 ? -38.143 31.885 -7.893 1.00 34.34 96 ILE A C 1
ATOM 761 O O . ILE A 1 96 ? -37.094 31.599 -8.467 1.00 34.34 96 ILE A O 1
ATOM 765 N N . HIS A 1 97 ? -38.396 31.500 -6.640 1.00 33.38 97 HIS A N 1
ATOM 766 C CA . HIS A 1 97 ? -37.606 30.486 -5.943 1.00 33.38 97 HIS A CA 1
ATOM 767 C C . HIS A 1 97 ? -37.844 29.119 -6.596 1.00 33.38 97 HIS A C 1
ATOM 769 O O . HIS A 1 97 ? -38.764 28.390 -6.233 1.00 33.38 97 HIS A O 1
ATOM 775 N N . ARG A 1 98 ? -37.014 28.750 -7.572 1.00 35.25 98 ARG A N 1
ATOM 776 C CA . ARG A 1 98 ? -36.940 27.375 -8.081 1.00 35.25 98 ARG A CA 1
ATOM 777 C C . ARG A 1 98 ? -35.692 26.709 -7.518 1.00 35.25 98 ARG A C 1
ATOM 779 O O . ARG A 1 98 ? -34.598 26.891 -8.039 1.00 35.25 98 ARG A O 1
ATOM 786 N N . LYS A 1 99 ? -35.874 25.926 -6.450 1.00 34.19 99 LYS A N 1
ATOM 787 C CA . LYS A 1 99 ? -34.931 24.855 -6.102 1.00 34.19 99 LYS A CA 1
ATOM 788 C C . LYS A 1 99 ? -35.027 23.782 -7.202 1.00 34.19 99 LYS A C 1
ATOM 790 O O . LYS A 1 99 ? -36.151 23.412 -7.552 1.00 34.19 99 LYS A O 1
ATOM 795 N N . PRO A 1 100 ? -33.915 23.301 -7.781 1.00 30.95 100 PRO A N 1
ATOM 796 C CA . PRO A 1 100 ? -33.968 22.181 -8.712 1.00 30.95 100 PRO A CA 1
ATOM 797 C C . PRO A 1 100 ? -34.500 20.934 -7.993 1.00 30.95 100 PRO A C 1
ATOM 799 O O . PRO A 1 100 ? -34.061 20.610 -6.891 1.00 30.95 100 PRO A O 1
ATOM 802 N N . LEU A 1 101 ? -35.459 20.243 -8.618 1.00 36.66 101 LEU A N 1
ATOM 803 C CA . LEU A 1 101 ? -35.928 18.930 -8.180 1.00 36.66 101 LEU A CA 1
ATOM 804 C C . LEU A 1 101 ? -34.819 17.898 -8.428 1.00 36.66 101 LEU A C 1
ATOM 806 O O . LEU A 1 101 ? -34.765 17.267 -9.480 1.00 36.66 101 LEU A O 1
ATOM 810 N N . TYR A 1 102 ? -33.960 17.696 -7.437 1.00 35.81 102 TYR A N 1
ATOM 811 C CA . TYR A 1 102 ? -33.449 16.368 -7.142 1.00 35.81 102 TYR A CA 1
ATOM 812 C C . TYR A 1 102 ? -33.504 16.148 -5.623 1.00 35.81 102 TYR A C 1
ATOM 814 O O . TYR A 1 102 ? -32.814 16.787 -4.844 1.00 35.81 102 TYR A O 1
ATOM 822 N N . VAL A 1 103 ? -34.431 15.262 -5.254 1.00 32.75 103 VAL A N 1
ATOM 823 C CA . VAL A 1 103 ? -34.404 14.347 -4.105 1.00 32.75 103 VAL A CA 1
ATOM 824 C C . VAL A 1 103 ? -34.227 14.967 -2.708 1.00 32.75 103 VAL A C 1
ATOM 826 O O . VAL A 1 103 ? -33.139 15.020 -2.156 1.00 32.75 103 VAL A O 1
ATOM 829 N N . VAL A 1 104 ? -35.378 15.352 -2.147 1.00 29.45 104 VAL A N 1
ATOM 830 C CA . VAL A 1 104 ? -35.838 15.098 -0.765 1.00 29.45 104 VAL A CA 1
ATOM 831 C C . VAL A 1 104 ? -34.760 15.081 0.331 1.00 29.45 104 VAL A C 1
ATOM 833 O O . VAL A 1 104 ? -34.161 14.052 0.638 1.00 29.45 104 VAL A O 1
ATOM 836 N N . ASP A 1 105 ? -34.652 16.224 1.009 1.00 36.78 105 ASP A N 1
ATOM 837 C CA . ASP A 1 105 ? -34.205 16.351 2.396 1.00 36.78 105 ASP A CA 1
ATOM 838 C C . ASP A 1 105 ? -35.152 15.582 3.337 1.00 36.78 105 ASP A C 1
ATOM 840 O O . ASP A 1 105 ? -36.213 16.091 3.697 1.00 36.78 105 ASP A O 1
ATOM 844 N N . THR A 1 106 ? -34.762 14.385 3.781 1.00 33.81 106 THR A N 1
ATOM 845 C CA . THR A 1 106 ? -35.300 13.749 5.000 1.00 33.81 106 THR A CA 1
ATOM 846 C C . THR A 1 106 ? -34.273 12.799 5.632 1.00 33.81 106 THR A C 1
ATOM 848 O O . THR A 1 106 ? -34.395 11.592 5.461 1.00 33.81 106 THR A O 1
ATOM 851 N N . SER A 1 107 ? -33.280 13.326 6.366 1.00 37.88 107 SER A N 1
ATOM 852 C CA . SER A 1 107 ? -32.700 12.694 7.579 1.00 37.88 107 SER A CA 1
ATOM 853 C C . SER A 1 107 ? -31.516 13.501 8.140 1.00 37.88 107 SER A C 1
ATOM 855 O O . SER A 1 107 ? -30.352 13.153 7.967 1.00 37.88 107 SER A O 1
ATOM 857 N N . THR A 1 108 ? -31.807 14.559 8.893 1.00 42.06 108 THR A N 1
ATOM 858 C CA . THR A 1 108 ? -30.891 15.172 9.876 1.00 42.06 108 THR A CA 1
ATOM 859 C C . THR A 1 108 ? -30.837 14.382 11.193 1.00 42.06 108 THR A C 1
ATOM 861 O O . THR A 1 108 ? -30.567 14.930 12.259 1.00 42.06 108 THR A O 1
ATOM 864 N N . SER A 1 109 ? -31.070 13.072 11.165 1.00 45.62 109 SER A N 1
ATOM 865 C CA . SER A 1 109 ? -30.884 12.215 12.328 1.00 45.62 109 SER A CA 1
ATOM 866 C C . SER A 1 109 ? -30.455 10.822 11.899 1.00 45.62 109 SER A C 1
ATOM 868 O O . SER A 1 109 ? -30.872 10.322 10.859 1.00 45.62 109 SER A O 1
ATOM 870 N N . VAL A 1 110 ? -29.672 10.200 12.778 1.00 43.06 110 VAL A N 1
ATOM 871 C CA . VAL A 1 110 ? -29.182 8.825 12.703 1.00 43.06 110 VAL A CA 1
ATOM 872 C C . VAL A 1 110 ? -28.003 8.676 11.735 1.00 43.06 110 VAL A C 1
ATOM 874 O O . VAL A 1 110 ? -28.134 8.740 10.520 1.00 43.06 110 VAL A O 1
ATOM 877 N N . TYR A 1 111 ? -26.819 8.434 12.302 1.00 51.94 111 TYR A N 1
ATOM 878 C CA . TYR A 1 111 ? -25.819 7.573 11.671 1.00 51.94 111 TYR A CA 1
ATOM 879 C C . TYR A 1 111 ? -26.536 6.476 10.864 1.00 51.94 111 TYR A C 1
ATOM 881 O O . TYR A 1 111 ? -27.500 5.898 11.368 1.00 51.94 111 TYR A O 1
ATOM 889 N N . SER A 1 112 ? -26.090 6.130 9.662 1.00 68.25 112 SER A N 1
ATOM 890 C CA . SER A 1 112 ? -26.533 4.872 9.076 1.00 68.25 112 SER A CA 1
ATOM 891 C C . SER A 1 112 ? -26.320 3.773 10.127 1.00 68.25 112 SER A C 1
ATOM 893 O O . SER A 1 112 ? -25.322 3.762 10.860 1.00 68.25 112 SER A O 1
ATOM 895 N N . HIS A 1 113 ? -27.296 2.875 10.278 1.00 76.69 113 HIS A N 1
ATOM 896 C CA . HIS A 1 113 ? -27.221 1.793 11.267 1.00 76.69 113 HIS A CA 1
ATOM 897 C C . HIS A 1 113 ? -25.900 1.006 11.165 1.00 76.69 113 HIS A C 1
ATOM 899 O O . HIS A 1 113 ? -25.422 0.456 12.156 1.00 76.69 113 HIS A O 1
ATOM 905 N N . ILE A 1 114 ? -25.284 1.012 9.978 1.00 81.50 114 ILE A N 1
ATOM 906 C CA . ILE A 1 114 ? -23.984 0.414 9.690 1.00 81.50 114 ILE A CA 1
ATOM 907 C C . ILE A 1 114 ? -22.851 1.181 10.386 1.00 81.50 114 ILE A C 1
ATOM 909 O O . ILE A 1 114 ? -22.018 0.547 11.029 1.00 81.50 114 ILE A O 1
ATOM 913 N N . GLU A 1 115 ? -22.815 2.518 10.338 1.00 83.00 115 GLU A 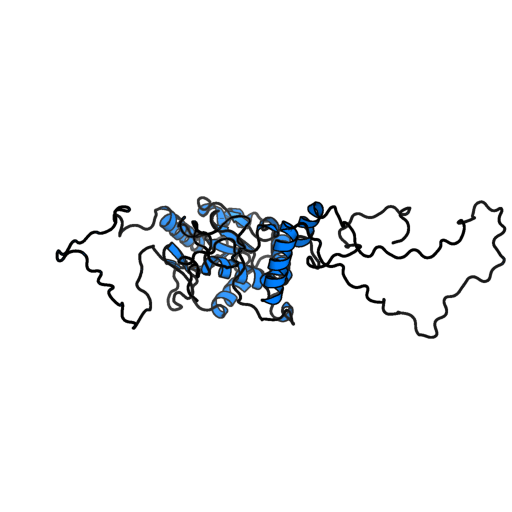N 1
ATOM 914 C CA . GLU A 1 115 ? -21.796 3.292 11.065 1.00 83.00 115 GLU A CA 1
ATOM 915 C C . GLU A 1 115 ? -21.870 3.055 12.566 1.00 83.00 115 GLU A C 1
ATOM 917 O O . GLU A 1 115 ? -20.850 2.802 13.204 1.00 83.00 115 GLU A O 1
ATOM 922 N N . GLN A 1 116 ? -23.076 3.102 13.135 1.00 84.62 116 GLN A N 1
ATOM 923 C CA . GLN A 1 116 ? -23.274 2.808 14.553 1.00 84.62 116 GLN A CA 1
ATOM 924 C C . GLN A 1 116 ? -22.793 1.404 14.907 1.00 84.62 116 GLN A C 1
ATOM 926 O O . GLN A 1 116 ? -22.085 1.257 15.903 1.00 84.62 116 GLN A O 1
ATOM 931 N N . ALA A 1 117 ? -23.113 0.405 14.079 1.00 87.44 117 ALA 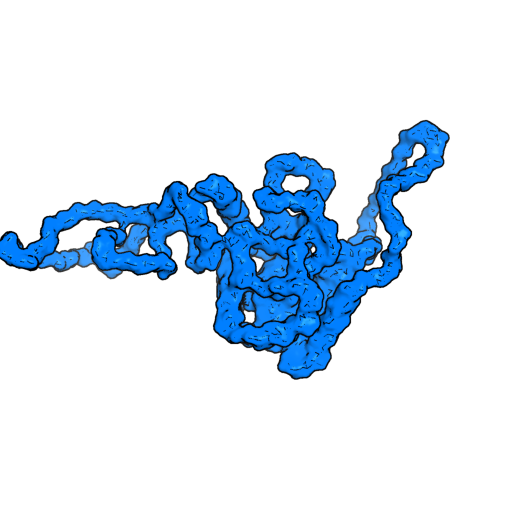A N 1
ATOM 932 C CA . ALA A 1 117 ? -22.667 -0.970 14.272 1.00 87.44 117 ALA A CA 1
ATOM 933 C C . ALA A 1 117 ? -21.137 -1.104 14.203 1.00 87.44 117 ALA A C 1
ATOM 935 O O . ALA A 1 117 ? -20.540 -1.835 14.997 1.00 87.44 117 ALA A O 1
ATOM 936 N N . ILE A 1 118 ? -20.475 -0.376 13.298 1.00 89.94 118 ILE A N 1
ATOM 937 C CA . ILE A 1 118 ? -19.010 -0.342 13.221 1.00 89.94 118 ILE A CA 1
ATOM 938 C C . ILE A 1 118 ? -18.443 0.289 14.494 1.00 89.94 118 ILE A C 1
ATOM 940 O O . ILE A 1 118 ? -17.605 -0.320 15.155 1.00 89.94 118 ILE A O 1
ATOM 944 N N . ILE A 1 119 ? -18.922 1.471 14.890 1.00 90.12 119 ILE A N 1
ATOM 945 C CA . ILE A 1 119 ? -18.432 2.187 16.078 1.00 90.12 119 ILE A CA 1
ATOM 946 C C . ILE A 1 119 ? -18.641 1.351 17.349 1.00 90.12 119 ILE A C 1
ATOM 948 O O . ILE A 1 119 ? -17.740 1.280 18.188 1.00 90.12 119 ILE A O 1
ATOM 952 N N . SER A 1 120 ? -19.796 0.698 17.506 1.00 90.31 120 SER A N 1
ATOM 953 C CA . SER A 1 120 ? -20.067 -0.171 18.655 1.00 90.31 120 SER A CA 1
ATOM 954 C C . SER A 1 120 ? -19.157 -1.397 18.666 1.00 90.31 120 SER A C 1
ATOM 956 O O . SER A 1 120 ? -18.619 -1.747 19.716 1.00 90.31 120 SER A O 1
ATOM 958 N N . SER A 1 121 ? -18.923 -2.011 17.502 1.00 91.25 121 SER A N 1
ATOM 959 C CA . SER A 1 121 ? -18.016 -3.157 17.369 1.00 91.25 121 SER A CA 1
ATOM 960 C C . SER A 1 121 ? -16.582 -2.764 17.721 1.00 91.25 121 SER A C 1
ATOM 962 O O . SER A 1 121 ? -15.935 -3.430 18.523 1.00 91.25 121 SER A O 1
ATOM 964 N N . LEU A 1 122 ? -16.112 -1.626 17.216 1.00 90.44 122 LEU A N 1
ATOM 965 C CA . LEU A 1 122 ? -14.783 -1.094 17.508 1.00 90.44 122 LEU A CA 1
ATOM 966 C C . LEU A 1 122 ? -14.581 -0.804 19.000 1.00 90.44 122 LEU A C 1
ATOM 968 O O . LEU A 1 122 ? -13.560 -1.190 19.569 1.00 90.44 122 LEU A O 1
ATOM 972 N N . LYS A 1 123 ? -15.576 -0.201 19.662 1.00 89.62 123 LYS A N 1
ATOM 973 C CA . LYS A 1 123 ? -15.551 0.008 21.119 1.00 89.62 123 LYS A CA 1
ATOM 974 C C . LYS A 1 123 ? -15.540 -1.312 21.892 1.00 89.62 123 LYS A C 1
ATOM 976 O O . LYS A 1 123 ? -14.877 -1.405 22.922 1.00 89.62 123 LYS A O 1
ATOM 981 N N . SER A 1 124 ? -16.214 -2.349 21.389 1.00 89.88 124 SER A N 1
ATOM 982 C CA . SER A 1 124 ? -16.197 -3.669 22.029 1.00 89.88 124 SER A CA 1
ATOM 983 C C . SER A 1 124 ? -14.801 -4.308 22.027 1.00 89.88 124 SER A C 1
ATOM 985 O O . SER A 1 124 ? -14.424 -4.944 23.010 1.00 89.88 124 SER A O 1
ATOM 987 N N . PHE A 1 125 ? -13.977 -4.068 20.997 1.00 87.06 125 PHE A N 1
ATOM 988 C CA . PHE A 1 125 ? -12.614 -4.617 20.930 1.00 87.06 125 PHE A CA 1
ATOM 989 C C . PHE A 1 125 ? -11.710 -4.079 22.032 1.00 87.06 125 PHE A C 1
ATOM 991 O O . PHE A 1 125 ? -10.887 -4.823 22.558 1.00 87.06 125 PHE A O 1
ATOM 998 N N . GLN A 1 126 ? -11.897 -2.818 22.423 1.00 83.62 126 GLN A N 1
ATOM 999 C CA . GLN A 1 126 ? -11.145 -2.201 23.513 1.00 83.62 126 GLN A CA 1
ATOM 1000 C C . GLN A 1 126 ? -11.430 -2.866 24.869 1.00 83.62 126 GLN A C 1
ATOM 1002 O O . GLN A 1 126 ? -10.557 -2.900 25.730 1.00 83.62 126 GLN A O 1
ATOM 1007 N N . SER A 1 127 ? -12.636 -3.412 25.057 1.00 80.94 127 SER A N 1
ATOM 1008 C CA . SER A 1 127 ? -13.024 -4.106 26.292 1.00 80.94 127 SER A CA 1
ATOM 1009 C C . SER A 1 127 ? -12.537 -5.559 26.371 1.00 80.94 127 SER A C 1
ATOM 1011 O O . SER A 1 127 ? -12.618 -6.177 27.432 1.00 80.94 127 SER A O 1
ATOM 1013 N N . SER A 1 128 ? -12.027 -6.117 25.267 1.00 76.25 128 SER A N 1
ATOM 1014 C CA . SER A 1 128 ? -11.572 -7.507 25.217 1.00 76.25 128 SER A CA 1
ATOM 1015 C C . SER A 1 128 ? -10.207 -7.674 25.891 1.00 76.25 128 SER A C 1
ATOM 1017 O O . SER A 1 128 ? -9.227 -7.037 25.514 1.00 76.25 128 SER A O 1
ATOM 1019 N N . LEU A 1 129 ? -10.136 -8.576 26.872 1.00 64.50 129 LEU A N 1
ATOM 1020 C CA . LEU A 1 129 ? -8.953 -8.830 27.709 1.00 64.50 129 LEU A CA 1
ATOM 1021 C C . LEU A 1 129 ? -7.856 -9.666 27.022 1.00 64.50 129 LEU A C 1
ATOM 1023 O O . LEU A 1 129 ? -6.758 -9.791 27.555 1.00 64.50 129 LEU A O 1
ATOM 1027 N N . VAL A 1 130 ? -8.144 -10.278 25.868 1.00 67.06 130 VAL A N 1
ATOM 1028 C CA . VAL A 1 130 ? -7.291 -11.333 25.284 1.00 67.06 130 VAL A CA 1
ATOM 1029 C C . VAL A 1 130 ? -6.101 -10.773 24.501 1.00 67.06 130 VAL A C 1
ATOM 1031 O O . VAL A 1 130 ? -5.036 -11.386 24.460 1.00 67.06 130 VAL A O 1
ATOM 1034 N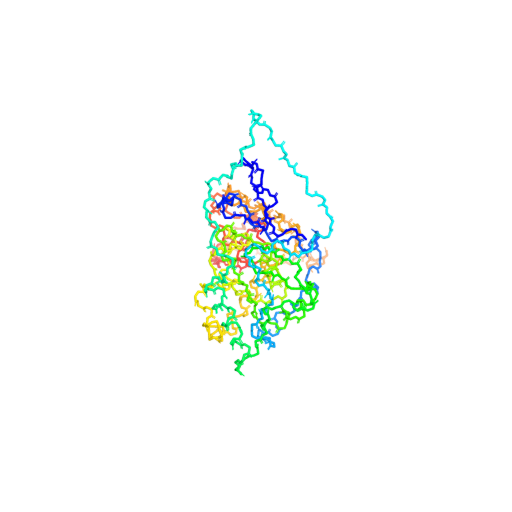 N . SER A 1 131 ? -6.248 -9.608 23.874 1.00 71.25 131 SER A N 1
ATOM 1035 C CA . SER A 1 131 ? -5.178 -9.007 23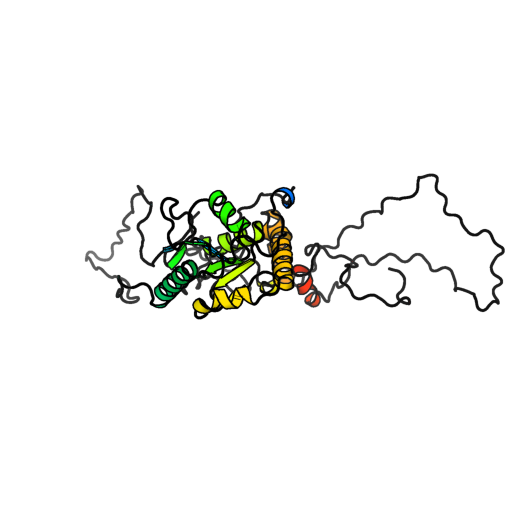.078 1.00 71.25 131 SER A CA 1
ATOM 1036 C C . SER A 1 131 ? -5.235 -7.490 23.115 1.00 71.25 131 SER A C 1
ATOM 1038 O O . SER A 1 131 ? -6.306 -6.896 23.060 1.00 71.25 131 SER A O 1
ATOM 1040 N N . ASN A 1 132 ? -4.058 -6.867 23.159 1.00 87.56 132 ASN A N 1
ATOM 1041 C CA . ASN A 1 132 ? -3.926 -5.418 23.237 1.00 87.56 132 ASN A CA 1
ATOM 1042 C C . ASN A 1 132 ? -4.394 -4.767 21.928 1.00 87.56 132 ASN A C 1
ATOM 1044 O O . ASN A 1 132 ? -3.667 -4.753 20.930 1.00 87.56 132 ASN A O 1
ATOM 1048 N N . TYR A 1 133 ? -5.604 -4.220 21.943 1.00 91.50 133 TYR A N 1
ATOM 1049 C CA . TYR A 1 133 ? -6.173 -3.420 20.866 1.00 91.50 133 TYR A CA 1
ATOM 1050 C C . TYR A 1 133 ? -6.066 -1.934 21.203 1.00 91.50 133 TYR A C 1
ATOM 1052 O O . TYR A 1 133 ? -6.379 -1.522 22.318 1.00 91.50 133 TYR A O 1
ATOM 1060 N N . PHE A 1 134 ? -5.637 -1.121 20.239 1.00 92.62 134 PHE A N 1
ATOM 1061 C CA . PHE A 1 134 ? -5.692 0.335 20.359 1.00 92.62 134 PHE A CA 1
ATOM 1062 C C . PHE A 1 134 ? -6.760 0.863 19.411 1.00 92.62 134 PHE A C 1
ATOM 1064 O O . PHE A 1 134 ? -6.547 0.908 18.205 1.00 92.62 134 PHE A O 1
ATOM 1071 N N . VAL A 1 135 ? -7.919 1.233 19.939 1.00 92.00 135 VAL A N 1
ATOM 1072 C CA . VAL A 1 135 ? -9.028 1.728 19.126 1.00 92.00 135 VAL A CA 1
ATOM 1073 C C . VAL A 1 135 ? -9.511 3.032 19.724 1.00 92.00 135 VAL A C 1
ATOM 1075 O O . VAL A 1 135 ? -9.999 3.054 20.848 1.00 92.00 135 VAL A O 1
ATOM 1078 N N . ASP A 1 136 ? -9.379 4.106 18.957 1.00 90.50 136 ASP A N 1
ATOM 1079 C CA . ASP A 1 136 ? -9.944 5.401 19.301 1.00 90.50 136 ASP A CA 1
ATOM 1080 C C . ASP A 1 136 ? -10.753 5.935 18.117 1.00 90.50 136 ASP A C 1
ATOM 1082 O O . ASP A 1 136 ? -10.246 6.148 17.012 1.00 90.50 136 ASP A O 1
ATOM 1086 N N . VAL A 1 137 ? -12.054 6.089 18.351 1.00 89.06 137 VAL A N 1
ATOM 1087 C CA . VAL A 1 137 ? -13.032 6.525 17.344 1.00 89.06 137 VAL A CA 1
ATOM 1088 C C . VAL A 1 137 ? -13.274 8.042 17.420 1.00 89.06 137 VAL A C 1
ATOM 1090 O O . VAL A 1 137 ? -14.081 8.609 16.685 1.00 89.06 137 VAL A O 1
ATOM 1093 N N . SER A 1 138 ? -12.582 8.721 18.331 1.00 87.56 138 SER A N 1
ATOM 1094 C CA . SER A 1 138 ? -12.659 10.160 18.537 1.00 87.56 138 SER A CA 1
ATOM 1095 C C . SER A 1 138 ? -11.286 10.790 18.347 1.00 87.56 138 SER A C 1
ATOM 1097 O O . SER A 1 138 ? -10.270 10.238 18.749 1.00 87.56 138 SER A O 1
ATOM 1099 N N . CYS A 1 139 ? -11.221 11.971 17.735 1.00 85.25 139 CYS A N 1
ATOM 1100 C CA . CYS A 1 139 ? -9.937 12.661 17.603 1.00 85.25 139 CYS A CA 1
ATOM 1101 C C . CYS A 1 139 ? -9.531 13.459 18.857 1.00 85.25 139 CYS A C 1
ATOM 1103 O O . CYS A 1 139 ? -8.422 13.994 18.895 1.00 85.25 139 CYS A O 1
ATOM 1105 N N . GLY A 1 140 ? -10.393 13.514 19.884 1.00 83.44 140 GLY A N 1
ATOM 1106 C CA . GLY A 1 140 ? -10.129 14.177 21.164 1.00 83.44 140 GLY A CA 1
ATOM 1107 C C . GLY A 1 140 ? -9.536 15.580 20.999 1.00 83.44 140 GLY A C 1
ATOM 1108 O O . GLY A 1 140 ? -9.973 16.356 20.151 1.00 83.44 140 GLY A O 1
ATOM 1109 N N . GLU A 1 141 ? -8.495 15.873 21.778 1.00 81.06 141 GLU A N 1
ATOM 1110 C CA . GLU A 1 141 ? -7.761 17.149 21.752 1.00 81.06 141 GLU A CA 1
ATOM 1111 C C . GLU A 1 141 ? -6.883 17.338 20.503 1.00 81.06 141 GLU A C 1
ATOM 1113 O O . GLU A 1 141 ? -6.535 18.461 20.153 1.00 81.06 141 GLU A O 1
ATOM 1118 N N . HIS A 1 142 ? -6.537 16.252 19.803 1.00 82.00 142 HIS A N 1
ATOM 1119 C CA . HIS A 1 142 ? -5.668 16.308 18.623 1.00 82.00 142 HIS A CA 1
ATOM 1120 C C . HIS A 1 142 ? -6.398 16.823 17.377 1.00 82.00 142 HIS A C 1
ATOM 1122 O O . HIS A 1 142 ? -5.750 17.214 16.405 1.00 82.00 142 HIS A O 1
ATOM 1128 N N . GLY A 1 143 ? -7.734 16.808 17.401 1.00 84.62 143 GLY A N 1
ATOM 1129 C CA . GLY A 1 143 ? -8.575 17.268 16.306 1.00 84.62 143 GLY A CA 1
ATOM 1130 C C . GLY A 1 143 ? -8.459 16.426 15.030 1.00 84.62 143 GLY A C 1
ATOM 1131 O O . GLY A 1 143 ? -7.665 15.486 14.909 1.00 84.62 143 GLY A O 1
ATOM 1132 N N . VAL A 1 144 ? -9.302 16.767 14.059 1.00 86.25 144 VAL A N 1
ATOM 1133 C CA . VAL A 1 144 ? -9.310 16.145 12.734 1.00 86.25 144 VAL A CA 1
ATOM 1134 C C . VAL A 1 144 ? -8.279 16.836 11.842 1.00 86.25 144 VAL A C 1
ATOM 1136 O O . VAL A 1 144 ? -8.331 18.048 11.660 1.00 86.25 144 VAL A O 1
ATOM 1139 N N . ALA A 1 145 ? -7.367 16.064 11.249 1.00 82.38 145 ALA A N 1
ATOM 1140 C CA . ALA A 1 145 ? -6.346 16.581 10.340 1.00 82.38 145 ALA A CA 1
ATOM 1141 C C . ALA A 1 145 ? -6.746 16.482 8.863 1.00 82.38 145 ALA A C 1
ATOM 1143 O O . ALA A 1 145 ? -6.540 17.424 8.098 1.00 82.38 145 ALA A O 1
ATOM 1144 N N . VAL A 1 146 ? -7.298 15.339 8.446 1.00 84.25 146 VAL A N 1
ATOM 1145 C CA . VAL A 1 146 ? -7.730 15.093 7.061 1.00 84.25 146 VAL A CA 1
ATOM 1146 C C . VAL A 1 146 ? -9.024 14.296 7.080 1.00 84.25 146 VAL A C 1
ATOM 1148 O O . VAL A 1 146 ? -9.065 13.215 7.656 1.00 84.25 146 VAL A O 1
ATOM 1151 N N . GLY A 1 147 ? -10.064 14.798 6.429 1.00 80.94 147 GLY A N 1
ATOM 1152 C CA . GLY A 1 147 ? -11.334 14.098 6.277 1.00 80.94 147 GLY A CA 1
ATOM 1153 C C . GLY A 1 147 ? -12.354 14.961 5.552 1.00 80.94 147 GLY A C 1
ATOM 1154 O O . GLY A 1 147 ? -12.168 16.172 5.415 1.00 80.94 147 GLY A O 1
ATOM 1155 N N . GLY A 1 148 ? -13.411 14.327 5.062 1.00 79.44 148 GLY A N 1
ATOM 1156 C CA . GLY A 1 148 ? -14.547 14.995 4.439 1.00 79.44 148 GLY A CA 1
ATOM 1157 C C . GLY A 1 148 ? -15.872 14.392 4.906 1.00 79.44 148 GLY A C 1
ATOM 1158 O O . GLY A 1 148 ? -15.869 13.355 5.571 1.00 79.44 148 GLY A O 1
ATOM 1159 N N . PRO A 1 149 ? -17.003 15.026 4.570 1.00 80.12 149 PRO A N 1
ATOM 1160 C CA . PRO A 1 149 ? -18.327 14.514 4.909 1.00 80.12 149 PRO A CA 1
ATOM 1161 C C . PRO A 1 149 ? -18.553 13.110 4.328 1.00 80.12 149 PRO A C 1
ATOM 1163 O O . PRO A 1 149 ? -18.344 12.874 3.139 1.00 80.12 149 PRO A O 1
ATOM 1166 N N . GLY A 1 150 ? -19.005 12.180 5.169 1.00 79.94 150 GLY A N 1
ATOM 1167 C CA . GLY A 1 150 ? -19.227 10.773 4.827 1.00 79.94 150 GLY A CA 1
ATOM 1168 C C . GLY A 1 150 ? -17.967 9.897 4.812 1.00 79.94 150 GLY A C 1
ATOM 1169 O O . GLY A 1 150 ? -18.028 8.779 4.299 1.00 79.94 150 GLY A O 1
ATOM 1170 N N . ASP A 1 151 ? -16.842 10.385 5.344 1.00 85.44 151 ASP A N 1
ATOM 1171 C CA . ASP A 1 151 ? -15.556 9.679 5.382 1.00 85.44 151 ASP A CA 1
ATOM 1172 C C . ASP A 1 151 ? -15.035 9.465 6.818 1.00 85.44 151 ASP A C 1
ATOM 1174 O O . ASP A 1 151 ? -15.437 10.135 7.775 1.00 85.44 151 ASP A O 1
ATOM 1178 N N . TRP A 1 152 ? -14.100 8.524 6.964 1.00 89.12 152 TRP A N 1
ATOM 1179 C CA . TRP A 1 152 ? -13.386 8.230 8.205 1.00 89.12 152 TRP A CA 1
ATOM 1180 C C . TRP A 1 152 ? -12.112 9.066 8.307 1.00 89.12 152 TRP A C 1
ATOM 1182 O O . TRP A 1 152 ? -11.030 8.700 7.835 1.00 89.12 152 TRP A O 1
ATOM 1192 N N . ALA A 1 153 ? -12.235 10.202 8.977 1.00 89.75 153 ALA A N 1
ATOM 1193 C CA . ALA A 1 153 ? -11.181 11.185 9.086 1.00 89.75 153 ALA A CA 1
ATOM 1194 C C . ALA A 1 153 ? -9.985 10.709 9.919 1.00 89.75 153 ALA A C 1
ATOM 1196 O O . ALA A 1 153 ? -10.105 9.909 10.850 1.00 89.75 153 ALA A O 1
ATOM 1197 N N . LEU A 1 154 ? -8.808 11.219 9.574 1.00 91.25 154 LEU A N 1
ATOM 1198 C CA . LEU A 1 154 ? -7.545 11.034 10.277 1.00 91.25 154 LEU A CA 1
ATOM 1199 C C . LEU A 1 154 ? -7.404 12.033 11.421 1.00 91.25 154 LEU A C 1
ATOM 1201 O O . LEU A 1 154 ? -7.553 13.239 11.220 1.00 91.25 154 LEU A O 1
ATOM 1205 N N . CYS A 1 155 ? -7.041 11.526 12.595 1.00 91.44 155 CYS A N 1
ATOM 1206 C CA . CYS A 1 155 ? -6.802 12.332 13.788 1.00 91.44 155 CYS A CA 1
ATOM 1207 C C . CYS A 1 155 ? -5.329 12.746 13.916 1.00 91.44 155 CYS A C 1
ATOM 1209 O O . CYS A 1 155 ? -4.434 11.961 13.584 1.00 91.44 155 CYS A O 1
ATOM 1211 N N . GLY A 1 156 ? -5.078 13.952 14.434 1.00 89.25 156 GLY A N 1
ATOM 1212 C CA . GLY A 1 156 ? -3.746 14.432 14.826 1.00 89.25 156 GLY A CA 1
ATOM 1213 C C . GLY A 1 156 ? -2.714 14.554 13.697 1.00 89.25 156 GLY A C 1
ATOM 1214 O O . GLY A 1 156 ? -3.038 14.580 12.511 1.00 89.25 156 GLY A O 1
ATOM 1215 N N . THR A 1 157 ? -1.433 14.639 14.053 1.00 90.56 157 THR A N 1
ATOM 1216 C CA . THR A 1 157 ? -0.321 14.737 13.089 1.00 90.56 157 THR A CA 1
ATOM 1217 C C . THR A 1 157 ? 0.280 13.364 12.771 1.00 90.56 157 THR A C 1
ATOM 1219 O O . THR A 1 157 ? 0.113 12.408 13.531 1.00 90.56 157 THR A O 1
ATOM 1222 N N . GLU A 1 158 ? 1.014 13.256 11.657 1.00 89.62 158 GLU A N 1
ATOM 1223 C CA . GLU A 1 158 ? 1.703 12.012 11.263 1.00 89.62 158 GLU A CA 1
ATOM 1224 C C . GLU A 1 158 ? 2.652 11.511 12.365 1.00 89.62 158 GLU A C 1
ATOM 1226 O O . GLU A 1 158 ? 2.712 10.312 12.630 1.00 89.62 158 GLU A O 1
ATOM 1231 N N . ALA A 1 159 ? 3.347 12.419 13.060 1.00 90.75 159 ALA A N 1
ATOM 1232 C CA . ALA A 1 159 ? 4.284 12.068 14.126 1.00 90.75 159 ALA A CA 1
ATOM 1233 C C . ALA A 1 159 ? 3.599 11.346 15.300 1.00 90.75 159 ALA A C 1
ATOM 1235 O O . ALA A 1 159 ? 4.088 10.312 15.749 1.00 90.75 159 ALA A O 1
ATOM 1236 N N . VAL A 1 160 ? 2.434 11.831 15.747 1.00 92.38 160 VAL A N 1
ATOM 1237 C CA . VAL A 1 160 ? 1.678 11.196 16.842 1.00 92.38 160 VAL A CA 1
ATOM 1238 C C . VAL A 1 160 ? 1.104 9.850 16.392 1.00 92.38 160 VAL A C 1
ATOM 1240 O O . VAL A 1 160 ? 1.156 8.861 17.125 1.00 92.38 160 VAL A O 1
ATOM 1243 N N . ARG A 1 161 ? 0.602 9.770 15.151 1.00 92.75 161 ARG A N 1
ATOM 1244 C CA . ARG A 1 161 ? 0.106 8.506 14.582 1.00 92.75 161 ARG A CA 1
ATOM 1245 C C . ARG A 1 161 ? 1.214 7.461 14.459 1.00 92.75 161 ARG A C 1
ATOM 1247 O O . ARG A 1 161 ? 1.002 6.297 14.810 1.00 92.75 161 ARG A O 1
ATOM 1254 N N . LYS A 1 162 ? 2.410 7.874 14.031 1.00 93.75 162 LYS A N 1
ATOM 1255 C CA . LYS A 1 162 ? 3.597 7.019 13.894 1.00 93.75 162 LYS A CA 1
ATOM 1256 C C . LYS A 1 162 ? 3.906 6.257 15.180 1.00 93.75 162 LYS A C 1
ATOM 1258 O O . LYS A 1 162 ? 4.166 5.056 15.106 1.00 93.75 162 LYS A O 1
ATOM 1263 N N . GLU A 1 163 ? 3.833 6.903 16.343 1.00 93.19 163 GLU A N 1
ATOM 1264 C CA . GLU A 1 163 ? 4.120 6.264 17.637 1.00 93.19 163 GLU A CA 1
ATOM 1265 C C . GLU A 1 163 ? 3.220 5.055 17.926 1.00 93.19 163 GLU A C 1
ATOM 1267 O O . GLU A 1 163 ? 3.655 4.082 18.548 1.00 93.19 163 GLU A O 1
ATOM 1272 N N . LYS A 1 164 ? 1.970 5.081 17.449 1.00 93.25 164 LYS A N 1
ATOM 1273 C CA . LYS A 1 164 ? 1.022 3.970 17.609 1.00 93.25 164 LYS A CA 1
ATOM 1274 C C . LYS A 1 164 ? 1.186 2.920 16.514 1.00 93.25 164 LYS A C 1
ATOM 1276 O O . LYS A 1 164 ? 1.232 1.725 16.813 1.00 93.25 164 LYS A O 1
ATOM 1281 N N . ILE A 1 165 ? 1.326 3.342 15.256 1.00 94.94 165 ILE A N 1
ATOM 1282 C CA . ILE A 1 165 ? 1.417 2.428 14.106 1.00 94.94 165 ILE A CA 1
ATOM 1283 C C . ILE A 1 165 ? 2.696 1.581 14.180 1.00 94.94 165 ILE A C 1
ATOM 1285 O O . ILE A 1 165 ? 2.651 0.375 13.939 1.00 94.94 165 ILE A O 1
ATOM 1289 N N . ILE A 1 166 ? 3.827 2.160 14.596 1.00 94.94 166 ILE A N 1
ATOM 1290 C CA . ILE A 1 166 ? 5.094 1.422 14.730 1.00 94.94 166 ILE A CA 1
ATOM 1291 C C . ILE A 1 166 ? 5.015 0.291 15.768 1.00 94.94 166 ILE A C 1
ATOM 1293 O O . ILE A 1 166 ? 5.711 -0.713 15.645 1.00 94.94 166 ILE A O 1
ATOM 1297 N N . GLN A 1 167 ? 4.142 0.424 16.769 1.00 94.94 167 GLN A N 1
ATOM 1298 C CA . GLN A 1 167 ? 3.896 -0.580 17.808 1.00 94.94 167 GLN A CA 1
ATOM 1299 C C . GLN A 1 167 ? 2.761 -1.551 17.448 1.00 94.94 167 GLN A C 1
ATOM 1301 O O . GLN A 1 167 ? 2.447 -2.435 18.245 1.00 94.94 167 GLN A O 1
ATOM 1306 N N . SER A 1 168 ? 2.151 -1.403 16.270 1.00 95.94 168 SER A N 1
ATOM 1307 C CA . SER A 1 168 ? 1.001 -2.192 15.827 1.00 95.94 168 SER A CA 1
ATOM 1308 C C . SER A 1 168 ? 1.388 -3.231 14.782 1.00 95.94 168 SER A C 1
ATOM 1310 O O . SER A 1 168 ? 2.218 -2.966 13.906 1.00 95.94 168 SER A O 1
ATOM 1312 N N . THR A 1 169 ? 0.804 -4.425 14.898 1.00 96.12 169 THR A N 1
ATOM 1313 C CA . THR A 1 169 ? 0.971 -5.515 13.922 1.00 96.12 169 THR A CA 1
ATOM 1314 C C . THR A 1 169 ? 0.100 -5.272 12.698 1.00 96.12 169 THR A C 1
ATOM 1316 O O . THR A 1 169 ? 0.604 -5.300 11.574 1.00 96.12 169 THR A O 1
ATOM 1319 N N . PHE A 1 170 ? -1.177 -4.987 12.952 1.00 97.00 170 PHE A N 1
ATOM 1320 C CA . PHE A 1 170 ? -2.189 -4.641 11.969 1.00 97.00 170 PHE A CA 1
ATOM 1321 C C . PHE A 1 170 ? -2.681 -3.206 12.190 1.00 97.00 170 PHE A C 1
ATOM 1323 O O . PHE A 1 170 ? -2.801 -2.743 13.329 1.00 97.00 170 PHE A O 1
ATOM 1330 N N . THR A 1 171 ? -3.025 -2.514 11.108 1.00 96.81 171 THR A N 1
ATOM 1331 C CA . THR A 1 171 ? -3.679 -1.200 11.146 1.00 96.81 171 THR A CA 1
ATOM 1332 C C . THR A 1 171 ? -5.020 -1.305 10.441 1.00 96.81 171 THR A C 1
ATOM 1334 O O . THR A 1 171 ? -5.064 -1.642 9.260 1.00 96.81 171 THR A O 1
ATOM 1337 N N . LEU A 1 172 ? -6.111 -1.008 11.145 1.00 96.06 172 LEU A N 1
ATOM 1338 C CA . LEU A 1 172 ? -7.443 -0.997 10.551 1.00 96.06 172 LEU A CA 1
ATOM 1339 C C . LEU A 1 172 ? -7.622 0.256 9.692 1.00 96.06 172 LEU A C 1
ATOM 1341 O O . LEU A 1 172 ? -7.329 1.377 10.115 1.00 96.06 172 LEU A O 1
ATOM 1345 N N . ILE A 1 173 ? -8.161 0.061 8.500 1.00 95.31 173 ILE A N 1
ATOM 1346 C CA . ILE A 1 173 ? -8.484 1.105 7.540 1.00 95.31 173 ILE A CA 1
ATOM 1347 C C . ILE A 1 173 ? -9.915 0.855 7.097 1.00 95.31 173 ILE A C 1
ATOM 1349 O O . ILE A 1 173 ? -10.230 -0.216 6.592 1.00 95.31 173 ILE A O 1
ATOM 1353 N N . ILE A 1 174 ? -10.793 1.826 7.305 1.00 92.44 174 ILE A N 1
ATOM 1354 C CA . ILE A 1 174 ? -12.205 1.684 6.960 1.00 92.44 174 ILE A CA 1
ATOM 1355 C C . ILE A 1 174 ? -12.438 2.434 5.656 1.00 92.44 174 ILE A C 1
ATOM 1357 O O . ILE A 1 174 ? -12.058 3.597 5.528 1.00 92.44 174 ILE A O 1
ATOM 1361 N N . SER A 1 175 ? -13.009 1.740 4.676 1.00 89.25 175 SER A N 1
ATOM 1362 C CA . SER A 1 175 ? -13.402 2.322 3.396 1.00 89.25 175 SER A CA 1
ATOM 1363 C C . SER A 1 175 ? -14.565 3.307 3.603 1.00 89.25 175 SER A C 1
ATOM 1365 O O . SER A 1 175 ? -15.397 3.082 4.491 1.00 89.25 175 SER A O 1
ATOM 1367 N N . PRO A 1 176 ? -14.641 4.403 2.823 1.00 84.06 176 PRO A N 1
ATOM 1368 C CA . PRO A 1 176 ? -15.792 5.297 2.874 1.00 84.06 176 PRO A CA 1
ATOM 1369 C C . PRO A 1 176 ? -17.084 4.521 2.580 1.00 84.06 176 PRO A C 1
ATOM 1371 O O . PRO A 1 176 ? -17.131 3.662 1.703 1.00 84.06 176 PRO A O 1
ATOM 1374 N N . LEU A 1 177 ? -18.139 4.826 3.334 1.00 76.50 177 LEU A N 1
ATOM 1375 C CA . LEU A 1 177 ? -19.450 4.169 3.205 1.00 76.50 177 LEU A CA 1
ATOM 1376 C C . LEU A 1 177 ? -20.336 4.852 2.165 1.00 76.50 177 LEU A C 1
ATOM 1378 O O . LEU A 1 177 ? -21.314 4.287 1.684 1.00 76.50 177 LEU A O 1
ATOM 1382 N N . ASN A 1 178 ? -19.991 6.089 1.823 1.00 76.81 178 ASN A N 1
ATOM 1383 C CA . ASN A 1 178 ? -20.702 6.860 0.832 1.00 76.81 178 ASN A CA 1
ATOM 1384 C C . ASN A 1 178 ? -20.305 6.399 -0.577 1.00 76.81 178 ASN A C 1
ATOM 1386 O O . ASN A 1 178 ? -19.174 6.628 -0.996 1.00 76.81 178 ASN A O 1
ATOM 1390 N N . ASN A 1 179 ? -21.256 5.853 -1.340 1.00 75.31 179 ASN A N 1
ATOM 1391 C CA . ASN A 1 179 ? -21.058 5.475 -2.748 1.00 75.31 179 ASN A CA 1
ATOM 1392 C C . ASN A 1 179 ? -20.610 6.649 -3.642 1.00 75.31 179 ASN A C 1
ATOM 1394 O O . ASN A 1 179 ? -20.104 6.433 -4.742 1.00 75.31 179 ASN A O 1
ATOM 1398 N N . ALA A 1 180 ? -20.794 7.898 -3.199 1.00 79.44 180 ALA A N 1
ATOM 1399 C CA . ALA A 1 180 ? -20.282 9.070 -3.901 1.00 79.44 180 ALA A CA 1
ATOM 1400 C C . ALA A 1 180 ? -18.752 9.216 -3.808 1.00 79.44 180 ALA A C 1
ATOM 1402 O O . ALA A 1 180 ? -18.171 9.953 -4.603 1.00 79.44 180 ALA A O 1
ATOM 1403 N N . LEU A 1 181 ? -18.090 8.536 -2.868 1.00 82.19 181 LEU A N 1
ATOM 1404 C CA . LEU A 1 181 ? -16.645 8.583 -2.659 1.00 82.19 181 LEU A CA 1
ATOM 1405 C C . LEU A 1 181 ? -16.027 7.260 -3.121 1.00 82.19 181 LEU A C 1
ATOM 1407 O O . LEU A 1 181 ? -16.335 6.207 -2.574 1.00 82.19 181 LEU A O 1
ATOM 1411 N N . TYR A 1 182 ? -15.141 7.315 -4.115 1.00 85.12 182 TYR A N 1
ATOM 1412 C CA . TYR A 1 182 ? -14.408 6.133 -4.581 1.00 85.12 182 TYR A CA 1
ATOM 1413 C C . TYR A 1 182 ? -13.135 5.906 -3.763 1.00 85.12 182 TYR A C 1
ATOM 1415 O O . TYR A 1 182 ? -12.815 4.807 -3.330 1.00 85.12 182 TYR A O 1
ATOM 1423 N N . SER A 1 183 ? -12.394 6.985 -3.525 1.00 89.06 183 SER A N 1
ATOM 1424 C CA . SER A 1 183 ? -11.202 6.994 -2.684 1.00 89.06 183 SER A CA 1
ATOM 1425 C C . SER A 1 183 ? -11.065 8.364 -2.045 1.00 89.06 183 SER A C 1
ATOM 1427 O O . SER A 1 183 ? -11.421 9.374 -2.657 1.00 89.06 183 SER A O 1
ATOM 1429 N N . THR A 1 184 ? -10.521 8.417 -0.835 1.00 89.62 184 THR A N 1
ATOM 1430 C CA . THR A 1 184 ? -10.304 9.665 -0.102 1.00 89.62 184 THR A CA 1
ATOM 1431 C C . THR A 1 184 ? -8.851 9.816 0.307 1.00 89.62 184 THR A C 1
ATOM 1433 O O . THR A 1 184 ? -8.106 8.842 0.447 1.00 89.62 184 THR A O 1
ATOM 1436 N N . LEU A 1 185 ? -8.436 11.062 0.544 1.00 89.94 185 LEU A N 1
ATOM 1437 C CA . LEU A 1 185 ? -7.081 11.342 1.011 1.00 89.94 185 LEU A CA 1
ATOM 1438 C C . LEU A 1 185 ? -6.812 10.701 2.381 1.00 89.94 185 LEU A C 1
ATOM 1440 O O . LEU A 1 185 ? -5.694 10.249 2.634 1.00 89.94 185 LEU A O 1
ATOM 1444 N N . ALA A 1 186 ? -7.827 10.637 3.250 1.00 90.88 186 ALA A N 1
ATOM 1445 C CA . ALA A 1 186 ? -7.709 10.004 4.558 1.00 90.88 186 ALA A CA 1
ATOM 1446 C C . ALA A 1 186 ? -7.495 8.490 4.434 1.00 90.88 186 ALA A C 1
ATOM 1448 O O . ALA A 1 186 ? -6.593 7.947 5.072 1.00 90.88 186 ALA A O 1
ATOM 1449 N N . PHE A 1 187 ? -8.253 7.822 3.561 1.00 92.31 187 PHE A N 1
ATOM 1450 C CA . PHE A 1 187 ? -8.075 6.402 3.271 1.00 92.31 187 PHE A CA 1
ATOM 1451 C C . PHE A 1 187 ? -6.666 6.109 2.732 1.00 92.31 187 PHE A C 1
ATOM 1453 O O . PHE A 1 187 ? -5.940 5.298 3.311 1.00 92.31 187 PHE A O 1
ATOM 1460 N N . GLN A 1 188 ? -6.227 6.829 1.694 1.00 93.31 188 GLN A N 1
ATOM 1461 C CA . GLN A 1 188 ? -4.913 6.588 1.087 1.00 93.31 188 GLN A CA 1
ATOM 1462 C C . GLN A 1 188 ? -3.746 6.912 2.030 1.00 93.31 188 GLN A C 1
ATOM 1464 O O . GLN A 1 188 ? -2.753 6.186 2.060 1.00 93.31 188 GLN A O 1
ATOM 1469 N N . SER A 1 189 ? -3.869 7.956 2.855 1.00 93.38 189 SER A N 1
ATOM 1470 C CA . SER A 1 189 ? -2.838 8.293 3.846 1.00 93.38 189 SER A CA 1
ATOM 1471 C C . SER A 1 189 ? -2.705 7.210 4.923 1.00 93.38 189 SER A C 1
ATOM 1473 O O . SER A 1 189 ? -1.590 6.913 5.337 1.00 93.38 189 SER A O 1
ATOM 1475 N N . ARG A 1 190 ? -3.801 6.552 5.339 1.00 93.94 190 ARG A N 1
ATOM 1476 C CA . ARG A 1 190 ? -3.735 5.407 6.272 1.00 93.94 190 ARG A CA 1
ATOM 1477 C C . ARG A 1 190 ? -2.991 4.220 5.666 1.00 93.94 190 ARG A C 1
ATOM 1479 O O . ARG A 1 190 ? -2.182 3.607 6.358 1.00 93.94 190 ARG A O 1
ATOM 1486 N N . VAL A 1 191 ? -3.253 3.908 4.393 1.00 95.12 191 VAL A N 1
ATOM 1487 C CA . VAL A 1 191 ? -2.562 2.822 3.673 1.00 95.12 191 VAL A CA 1
ATOM 1488 C C . VAL A 1 191 ? -1.070 3.138 3.580 1.00 95.12 191 VAL A C 1
ATOM 1490 O O . VAL A 1 191 ? -0.241 2.316 3.968 1.00 95.12 191 VAL A O 1
ATOM 1493 N N . TYR A 1 192 ? -0.731 4.357 3.157 1.00 95.12 192 TYR A N 1
ATOM 1494 C CA . TYR A 1 192 ? 0.647 4.836 3.084 1.00 95.12 192 TYR A CA 1
ATOM 1495 C C . TYR A 1 192 ? 1.363 4.752 4.443 1.00 95.12 192 TYR A C 1
ATOM 1497 O O . TYR A 1 192 ? 2.435 4.154 4.544 1.00 95.12 192 TYR A O 1
ATOM 1505 N N . GLU A 1 193 ? 0.765 5.291 5.510 1.00 94.75 193 GLU A N 1
ATOM 1506 C CA . GLU A 1 193 ? 1.352 5.294 6.855 1.00 94.75 193 GLU A CA 1
ATOM 1507 C C . GLU A 1 193 ? 1.506 3.881 7.435 1.00 94.75 193 GLU A C 1
ATOM 1509 O O . GLU A 1 193 ? 2.511 3.605 8.099 1.00 94.75 193 GLU A O 1
ATOM 1514 N N . ALA A 1 194 ? 0.549 2.979 7.187 1.00 95.81 194 ALA A N 1
ATOM 1515 C CA . ALA A 1 194 ? 0.630 1.588 7.628 1.00 95.81 194 ALA A CA 1
ATOM 1516 C C . ALA A 1 194 ? 1.846 0.889 7.002 1.00 95.81 194 ALA A C 1
ATOM 1518 O O . ALA A 1 194 ? 2.693 0.356 7.727 1.00 95.81 194 ALA A O 1
ATOM 1519 N N . LEU A 1 195 ? 1.989 0.982 5.677 1.00 95.44 195 LEU A N 1
ATOM 1520 C CA . LEU A 1 195 ? 3.089 0.358 4.940 1.00 95.44 195 LEU A CA 1
ATOM 1521 C C . LEU A 1 195 ? 4.444 0.990 5.279 1.00 95.44 195 LEU A C 1
ATOM 1523 O O . LEU A 1 195 ? 5.405 0.267 5.560 1.00 95.44 195 LEU A O 1
ATOM 1527 N N . LYS A 1 196 ? 4.521 2.328 5.360 1.00 94.06 196 LYS A N 1
ATOM 1528 C CA . LYS A 1 196 ? 5.726 3.066 5.784 1.00 94.06 196 LYS A CA 1
ATOM 1529 C C . LYS A 1 196 ? 6.258 2.512 7.104 1.00 94.06 196 LYS A C 1
ATOM 1531 O O . LYS A 1 196 ? 7.421 2.118 7.210 1.00 94.06 196 LYS A O 1
ATOM 1536 N N . HIS A 1 197 ? 5.385 2.348 8.095 1.00 94.81 197 HIS A N 1
ATOM 1537 C CA . HIS A 1 197 ? 5.764 1.865 9.422 1.00 94.81 197 HIS A CA 1
ATOM 1538 C C . HIS A 1 197 ? 5.769 0.327 9.568 1.00 94.81 197 HIS A C 1
ATOM 1540 O O . HIS A 1 197 ? 5.996 -0.201 10.665 1.00 94.81 197 HIS A O 1
ATOM 1546 N N . GLY A 1 198 ? 5.576 -0.416 8.475 1.00 94.19 198 GLY A N 1
ATOM 1547 C CA . GLY A 1 198 ? 5.623 -1.879 8.449 1.00 94.19 198 GLY A CA 1
ATOM 1548 C C . GLY A 1 198 ? 4.498 -2.551 9.241 1.00 94.19 198 GLY A C 1
ATOM 1549 O O . GLY A 1 198 ? 4.715 -3.628 9.788 1.00 94.19 198 GLY A O 1
ATOM 1550 N N . SER A 1 199 ? 3.347 -1.893 9.381 1.00 96.12 199 SER A N 1
ATOM 1551 C CA . SER A 1 199 ? 2.105 -2.491 9.886 1.00 96.12 199 SER A CA 1
ATOM 1552 C C . SER A 1 199 ? 1.295 -3.031 8.706 1.00 96.12 199 SER A C 1
ATOM 1554 O O . SER A 1 199 ? 1.283 -2.415 7.641 1.00 96.12 199 SER A O 1
ATOM 1556 N N . VAL A 1 200 ? 0.622 -4.170 8.876 1.00 97.62 200 VAL A N 1
ATOM 1557 C CA . VAL A 1 200 ? -0.200 -4.759 7.810 1.00 97.62 200 VAL A CA 1
ATOM 1558 C C . VAL A 1 200 ? -1.542 -4.019 7.738 1.00 97.62 200 VAL A C 1
ATOM 1560 O O . VAL A 1 200 ? -2.276 -4.007 8.732 1.00 97.62 200 VAL A O 1
ATOM 1563 N N . PRO A 1 201 ? -1.896 -3.399 6.600 1.00 97.19 201 PRO A N 1
ATOM 1564 C CA . PRO A 1 201 ? -3.192 -2.757 6.435 1.00 97.19 201 PRO A CA 1
ATOM 1565 C C . PRO A 1 201 ? -4.317 -3.800 6.385 1.00 97.19 201 PRO A C 1
ATOM 1567 O O . PRO A 1 201 ? -4.290 -4.737 5.586 1.00 97.19 201 PRO A O 1
ATOM 1570 N N . VAL A 1 202 ? -5.324 -3.611 7.237 1.00 96.75 202 VAL A N 1
ATOM 1571 C CA . VAL A 1 202 ? -6.573 -4.380 7.252 1.00 96.75 202 VAL A CA 1
ATOM 1572 C C . VAL A 1 202 ? -7.678 -3.458 6.769 1.00 96.75 202 VAL A C 1
ATOM 1574 O O . VAL A 1 202 ? -8.062 -2.524 7.468 1.00 96.75 202 VAL A O 1
ATOM 1577 N N . ILE A 1 203 ? -8.161 -3.695 5.560 1.00 95.44 203 ILE A N 1
ATOM 1578 C CA . ILE A 1 203 ? -9.121 -2.846 4.869 1.00 95.44 203 ILE A CA 1
ATOM 1579 C C . ILE A 1 203 ? -10.516 -3.408 5.095 1.00 95.44 203 ILE A C 1
ATOM 1581 O O . ILE A 1 203 ? -10.802 -4.549 4.739 1.00 95.44 203 ILE A O 1
ATOM 1585 N N . LEU A 1 204 ? -11.384 -2.596 5.685 1.00 93.19 204 LEU A N 1
ATOM 1586 C CA . LEU A 1 204 ? -12.776 -2.923 5.930 1.00 93.19 204 LEU A CA 1
ATOM 1587 C C . LEU A 1 204 ? -13.651 -2.259 4.861 1.00 93.19 204 LEU A C 1
ATOM 1589 O O . LEU A 1 204 ? -13.850 -1.044 4.879 1.00 93.19 204 LEU A O 1
ATOM 1593 N N . GLY A 1 205 ? -14.175 -3.067 3.943 1.00 87.19 205 GLY A N 1
ATOM 1594 C CA . GLY A 1 205 ? -15.017 -2.657 2.821 1.00 87.19 205 GLY A CA 1
ATOM 1595 C C . GLY A 1 205 ? -14.395 -2.876 1.447 1.00 87.19 205 GLY A C 1
ATOM 1596 O O . GLY A 1 205 ? -13.193 -3.069 1.313 1.00 87.19 205 GLY A O 1
ATOM 1597 N N . SER A 1 206 ? -15.253 -2.873 0.426 1.00 74.31 206 SER A N 1
ATOM 1598 C CA . SER A 1 206 ? -14.902 -3.174 -0.970 1.00 74.31 206 SER A CA 1
ATOM 1599 C C . SER A 1 206 ? -14.940 -1.958 -1.897 1.00 74.31 206 SER A C 1
ATOM 1601 O O . SER A 1 206 ? -14.643 -2.096 -3.076 1.00 74.31 206 SER A O 1
ATOM 1603 N N . LEU A 1 207 ? -15.366 -0.793 -1.399 1.00 64.31 207 LEU A N 1
ATOM 1604 C CA . LEU A 1 207 ? -15.597 0.398 -2.224 1.00 64.31 207 LEU A CA 1
ATOM 1605 C C . LEU A 1 207 ? -14.323 1.227 -2.445 1.00 64.31 207 LEU A C 1
ATOM 1607 O O . LEU A 1 207 ? -14.255 1.990 -3.399 1.00 64.31 207 LEU A O 1
ATOM 1611 N N . GLY A 1 208 ? -13.317 1.070 -1.579 1.00 67.81 208 GLY A N 1
ATOM 1612 C CA . GLY A 1 208 ? -12.052 1.795 -1.652 1.00 67.81 208 GLY A CA 1
ATOM 1613 C C . GLY A 1 208 ? -11.016 1.048 -2.479 1.00 67.81 208 GLY A C 1
ATOM 1614 O O . GLY A 1 208 ? -10.519 0.008 -2.045 1.00 67.81 208 GLY A O 1
ATOM 1615 N N . GLN A 1 209 ? -10.650 1.604 -3.632 1.00 84.56 209 GLN A N 1
ATOM 1616 C CA . GLN A 1 209 ? -9.543 1.080 -4.425 1.00 84.56 209 GLN A CA 1
ATOM 1617 C C . GLN A 1 209 ? -8.201 1.437 -3.771 1.00 84.56 209 GLN A C 1
ATOM 1619 O O . GLN A 1 209 ? -8.031 2.493 -3.158 1.00 84.56 209 GLN A O 1
ATOM 1624 N N . LEU A 1 210 ? -7.234 0.538 -3.898 1.00 92.38 210 LEU A N 1
ATOM 1625 C CA . LEU A 1 210 ? -5.871 0.739 -3.418 1.00 92.38 210 LEU A CA 1
ATOM 1626 C C . LEU A 1 210 ? -4.990 1.349 -4.516 1.00 92.38 210 LEU A C 1
ATOM 1628 O O . LEU A 1 210 ? -5.324 1.227 -5.698 1.00 92.38 210 LEU A O 1
ATOM 1632 N N . PRO A 1 211 ? -3.888 2.028 -4.157 1.00 93.75 211 PRO A N 1
ATOM 1633 C CA . PRO A 1 211 ? -3.071 2.703 -5.153 1.00 93.75 211 PRO A CA 1
ATOM 1634 C C . PRO A 1 211 ? -2.436 1.684 -6.105 1.00 93.75 211 PRO A C 1
ATOM 1636 O O . PRO A 1 211 ? -2.051 0.592 -5.680 1.00 93.75 211 PRO A O 1
ATOM 1639 N N . PHE A 1 212 ? -2.350 2.037 -7.390 1.00 94.06 212 PHE A N 1
ATOM 1640 C CA . PHE A 1 212 ? -1.760 1.200 -8.446 1.00 94.06 212 PHE A CA 1
ATOM 1641 C C . PHE A 1 212 ? -2.312 -0.236 -8.498 1.00 94.06 212 PHE A C 1
ATOM 1643 O O . PHE A 1 212 ? -1.599 -1.195 -8.790 1.00 94.06 212 PHE A O 1
ATOM 1650 N N . SER A 1 213 ? -3.597 -0.412 -8.193 1.00 91.69 213 SER A N 1
ATOM 1651 C CA . SER A 1 213 ? -4.256 -1.722 -8.094 1.00 91.69 213 SER A CA 1
ATOM 1652 C C . SER A 1 213 ? -4.261 -2.566 -9.373 1.00 91.69 213 SER A C 1
ATOM 1654 O O . SER A 1 213 ? -4.622 -3.737 -9.323 1.00 91.69 213 SER A O 1
ATOM 1656 N N . GLU A 1 214 ? -3.935 -1.974 -10.521 1.00 89.62 214 GLU A N 1
ATOM 1657 C CA . GLU A 1 214 ? -3.844 -2.687 -11.800 1.00 89.62 214 GLU A CA 1
ATOM 1658 C C . GLU A 1 214 ? -2.577 -3.538 -11.896 1.00 89.62 214 GLU A C 1
ATOM 1660 O O . GLU A 1 214 ? -2.601 -4.618 -12.482 1.00 89.62 214 GLU A O 1
ATOM 1665 N N . VAL A 1 215 ? -1.484 -3.060 -11.298 1.00 90.69 215 VAL A N 1
ATOM 1666 C CA . VAL A 1 215 ? -0.177 -3.729 -11.319 1.00 90.69 215 VAL A CA 1
ATOM 1667 C C . VAL A 1 215 ? 0.163 -4.365 -9.970 1.00 90.69 215 VAL A C 1
ATOM 1669 O O . VAL A 1 215 ? 0.790 -5.426 -9.929 1.00 90.69 215 VAL A O 1
ATOM 1672 N N . LEU A 1 216 ? -0.287 -3.770 -8.859 1.00 93.19 216 LEU A N 1
ATOM 1673 C CA . LEU A 1 216 ? -0.012 -4.255 -7.507 1.00 93.19 216 LEU A CA 1
ATOM 1674 C C . LEU A 1 216 ? -1.079 -5.237 -7.018 1.00 93.19 216 LEU A C 1
ATOM 1676 O O . LEU A 1 216 ? -2.263 -4.919 -6.891 1.00 93.19 216 LEU A O 1
ATOM 1680 N N . ARG A 1 217 ? -0.620 -6.433 -6.653 1.00 92.94 217 ARG A N 1
ATOM 1681 C CA . ARG A 1 217 ? -1.405 -7.505 -6.041 1.00 92.94 217 ARG A CA 1
ATOM 1682 C C . ARG A 1 217 ? -1.513 -7.287 -4.538 1.00 92.94 217 ARG A C 1
ATOM 1684 O O . ARG A 1 217 ? -0.695 -7.749 -3.743 1.00 92.94 217 ARG A O 1
ATOM 1691 N N . TRP A 1 218 ? -2.535 -6.532 -4.151 1.00 93.75 218 TRP A N 1
ATOM 1692 C CA . TRP A 1 218 ? -2.787 -6.153 -2.761 1.00 93.75 218 TRP A CA 1
ATOM 1693 C C . TRP A 1 218 ? -3.132 -7.319 -1.836 1.00 93.75 218 TRP A C 1
ATOM 1695 O O . TRP A 1 218 ? -2.923 -7.204 -0.634 1.00 93.75 218 TRP A O 1
ATOM 1705 N N . ASP A 1 219 ? -3.551 -8.458 -2.380 1.00 92.94 219 ASP A N 1
ATOM 1706 C CA . ASP A 1 219 ? -3.713 -9.721 -1.655 1.00 92.94 219 ASP A CA 1
ATOM 1707 C C . ASP A 1 219 ? -2.417 -10.215 -0.988 1.00 92.94 219 ASP A C 1
ATOM 1709 O O . ASP A 1 219 ? -2.471 -10.953 -0.007 1.00 92.94 219 ASP A O 1
ATOM 1713 N N . LEU A 1 220 ? -1.253 -9.770 -1.474 1.00 94.56 220 LEU A N 1
ATOM 1714 C CA . LEU A 1 220 ? 0.052 -10.140 -0.924 1.00 94.56 220 LEU A CA 1
ATOM 1715 C C . LEU A 1 220 ? 0.550 -9.196 0.181 1.00 94.56 220 LEU A C 1
ATOM 1717 O O . LEU A 1 220 ? 1.516 -9.528 0.864 1.00 94.56 220 LEU A O 1
ATOM 1721 N N . ALA A 1 221 ? -0.059 -8.018 0.352 1.00 95.88 221 ALA A N 1
ATOM 1722 C CA . ALA A 1 221 ? 0.426 -6.970 1.261 1.00 95.88 221 ALA A CA 1
ATOM 1723 C C . ALA A 1 221 ? -0.648 -6.416 2.211 1.00 95.88 221 ALA A C 1
ATOM 1725 O O . ALA A 1 221 ? -0.316 -5.743 3.188 1.00 95.88 221 ALA A O 1
ATOM 1726 N N . ALA A 1 222 ? -1.924 -6.677 1.937 1.00 96.00 222 ALA A N 1
ATOM 1727 C CA . ALA A 1 222 ? -3.066 -6.172 2.679 1.00 96.00 222 ALA A CA 1
ATOM 1728 C C . ALA A 1 222 ? -4.109 -7.270 2.889 1.00 96.00 222 ALA A C 1
ATOM 1730 O O . ALA A 1 222 ? -4.238 -8.206 2.105 1.00 96.00 222 ALA A O 1
ATOM 1731 N N . ILE A 1 223 ? -4.898 -7.121 3.947 1.00 95.50 223 ILE A N 1
ATOM 1732 C CA . ILE A 1 223 ? -6.030 -7.997 4.238 1.00 95.50 223 ILE A CA 1
ATOM 1733 C C . ILE A 1 223 ? -7.301 -7.208 3.949 1.00 95.50 223 ILE A C 1
ATOM 1735 O O . ILE A 1 223 ? -7.541 -6.194 4.594 1.00 95.50 223 ILE A O 1
ATOM 1739 N N . VAL A 1 224 ? -8.128 -7.671 3.015 1.00 94.06 224 VAL A N 1
ATOM 1740 C CA . VAL A 1 224 ? -9.413 -7.031 2.693 1.00 94.06 224 VAL A CA 1
ATOM 1741 C C . VAL A 1 224 ? -10.553 -7.852 3.287 1.00 94.06 224 VAL A C 1
ATOM 1743 O O . VAL A 1 224 ? -10.648 -9.057 3.059 1.00 94.06 224 VAL A O 1
ATOM 1746 N N . LEU A 1 225 ? -11.425 -7.202 4.054 1.00 93.56 225 LEU A N 1
ATOM 1747 C CA . LEU A 1 225 ? -12.592 -7.803 4.692 1.00 93.56 225 LEU A CA 1
ATOM 1748 C C . LEU A 1 225 ? -13.864 -7.021 4.343 1.00 93.56 225 LEU A C 1
ATOM 1750 O O . LEU A 1 225 ? -13.855 -5.792 4.377 1.00 93.56 225 LEU A O 1
ATOM 1754 N N . PRO A 1 226 ? -14.993 -7.694 4.065 1.00 91.38 226 PRO A N 1
ATOM 1755 C CA . PRO A 1 226 ? -16.289 -7.032 3.936 1.00 91.38 226 PRO A CA 1
ATOM 1756 C C . PRO A 1 226 ? -16.685 -6.286 5.218 1.00 91.38 226 PRO A C 1
ATOM 1758 O O . PRO A 1 226 ? -16.477 -6.799 6.317 1.00 91.38 226 PRO A O 1
ATOM 1761 N N . MET A 1 227 ? -17.337 -5.124 5.086 1.00 88.69 227 MET A N 1
ATOM 1762 C CA . MET A 1 227 ? -17.796 -4.317 6.234 1.00 88.69 227 MET A CA 1
ATOM 1763 C C . MET A 1 227 ? -18.617 -5.099 7.275 1.00 88.69 227 MET A C 1
ATOM 1765 O O . MET A 1 227 ? -18.354 -4.920 8.464 1.00 88.69 227 MET A O 1
ATOM 1769 N N . PRO A 1 228 ? -19.551 -6.000 6.894 1.00 89.25 228 PRO A N 1
ATOM 1770 C CA . PRO A 1 228 ? -20.345 -6.745 7.873 1.00 89.25 228 PRO A CA 1
ATOM 1771 C C . PRO A 1 228 ? -19.520 -7.657 8.789 1.00 89.25 228 PRO A C 1
ATOM 1773 O O . PRO A 1 228 ? -19.965 -7.975 9.885 1.00 89.25 228 PRO A O 1
ATOM 1776 N N . ARG A 1 229 ? -18.305 -8.051 8.380 1.00 91.88 229 ARG A N 1
ATOM 1777 C CA . ARG A 1 229 ? -17.418 -8.925 9.166 1.00 91.88 229 ARG A CA 1
ATOM 1778 C C . ARG A 1 229 ? -16.609 -8.174 10.223 1.00 91.88 229 ARG A C 1
ATOM 1780 O O . ARG A 1 229 ? -15.681 -8.742 10.794 1.00 91.88 229 ARG A O 1
ATOM 1787 N N . VAL A 1 230 ? -16.947 -6.912 10.508 1.00 92.12 230 VAL A N 1
ATOM 1788 C CA . VAL A 1 230 ? -16.247 -6.096 11.508 1.00 92.12 230 VAL A CA 1
ATOM 1789 C C . VAL A 1 230 ? -16.125 -6.828 12.845 1.00 92.12 230 VAL A C 1
ATOM 1791 O O . VAL A 1 230 ? -15.028 -6.903 13.381 1.00 92.12 230 VAL A O 1
ATOM 1794 N N . THR A 1 231 ? -17.193 -7.466 13.331 1.00 92.06 231 THR A N 1
ATOM 1795 C CA . THR A 1 231 ? -17.231 -8.180 14.621 1.00 92.06 231 THR A CA 1
ATOM 1796 C C . THR A 1 231 ? -16.279 -9.373 14.700 1.00 92.06 231 THR A C 1
ATOM 1798 O O . THR A 1 231 ? -15.871 -9.756 15.793 1.00 92.06 231 THR A O 1
ATOM 1801 N N . GLU A 1 232 ? -15.904 -9.956 13.561 1.00 92.06 232 GLU A N 1
ATOM 1802 C CA . GLU A 1 232 ? -15.027 -11.128 13.481 1.00 92.06 232 GLU A CA 1
ATOM 1803 C C . GLU A 1 232 ? -13.542 -10.760 13.417 1.00 92.06 232 GLU A C 1
ATOM 1805 O O . GLU A 1 232 ? -12.696 -11.640 13.574 1.00 92.06 232 GLU A O 1
ATOM 1810 N N . ILE A 1 233 ? -13.206 -9.481 13.201 1.00 93.38 233 ILE A N 1
ATOM 1811 C CA . ILE A 1 233 ? -11.820 -9.017 13.033 1.00 93.38 233 ILE A CA 1
ATOM 1812 C C . ILE A 1 233 ? -10.889 -9.544 14.138 1.00 93.38 233 ILE A C 1
ATOM 1814 O O . ILE A 1 233 ? -9.826 -10.060 13.789 1.00 93.38 233 ILE A O 1
ATOM 1818 N N . PRO A 1 234 ? -11.236 -9.478 15.443 1.00 91.56 234 PRO A N 1
ATOM 1819 C CA . PRO A 1 234 ? -10.357 -9.980 16.496 1.00 91.56 234 PRO A CA 1
ATOM 1820 C C . PRO A 1 234 ? -9.977 -11.452 16.316 1.00 91.56 234 PRO A C 1
ATOM 1822 O O . PRO A 1 234 ? -8.795 -11.789 16.344 1.00 91.56 234 PRO A O 1
ATOM 1825 N N . PHE A 1 235 ? -10.971 -12.309 16.075 1.00 91.38 235 PHE A N 1
ATOM 1826 C CA . PHE A 1 235 ? -10.777 -13.746 15.885 1.00 91.38 235 PHE A CA 1
ATOM 1827 C C . PHE A 1 235 ? -10.019 -14.038 14.585 1.00 91.38 235 PHE A C 1
ATOM 1829 O O . PHE A 1 235 ? -9.058 -14.806 14.570 1.00 91.38 235 PHE A O 1
ATOM 1836 N N . TYR A 1 236 ? -10.403 -13.361 13.502 1.00 93.62 236 TYR A N 1
ATOM 1837 C CA . TYR A 1 236 ? -9.790 -13.525 12.191 1.00 93.62 236 TYR A CA 1
ATOM 1838 C C . TYR A 1 236 ? -8.300 -13.168 12.209 1.00 93.62 236 TYR A C 1
ATOM 1840 O O . TYR A 1 236 ? -7.476 -13.958 11.758 1.00 93.62 236 TYR A O 1
ATOM 1848 N N . LEU A 1 237 ? -7.921 -12.028 12.795 1.00 94.12 237 LEU A N 1
ATOM 1849 C CA . LEU A 1 237 ? -6.519 -11.602 12.860 1.00 94.12 237 LEU A CA 1
ATOM 1850 C C . LEU A 1 237 ? -5.666 -12.479 13.783 1.00 94.12 237 LEU A C 1
ATOM 1852 O O . LEU A 1 237 ? -4.481 -12.671 13.517 1.00 94.12 237 LEU A O 1
ATOM 1856 N N . GLN A 1 238 ? -6.247 -13.041 14.845 1.00 91.75 238 GLN A N 1
ATOM 1857 C CA . GLN A 1 238 ? -5.531 -13.973 15.720 1.00 91.75 238 GLN A CA 1
ATOM 1858 C C . GLN A 1 238 ? -5.177 -15.290 15.016 1.00 91.75 238 GLN A C 1
ATOM 1860 O O . GLN A 1 238 ? -4.153 -15.883 15.356 1.00 91.75 238 GLN A O 1
ATOM 1865 N N . SER A 1 239 ? -5.974 -15.707 14.025 1.00 94.56 239 SER A N 1
ATOM 1866 C CA . SER A 1 239 ? -5.778 -16.964 13.290 1.00 94.56 239 SER A CA 1
ATOM 1867 C C . SER A 1 239 ? -4.566 -16.981 12.350 1.00 94.56 239 SER A C 1
ATOM 1869 O O . SER A 1 239 ? -4.122 -18.058 11.956 1.00 94.56 239 SER A O 1
ATOM 1871 N N . PHE A 1 240 ? -4.001 -15.818 12.004 1.00 95.88 240 PHE A N 1
ATOM 1872 C CA . PHE A 1 240 ? -2.857 -15.753 11.094 1.00 95.88 240 PHE A CA 1
ATOM 1873 C C . PHE A 1 240 ? -1.577 -16.288 11.755 1.00 95.88 240 PHE A C 1
ATOM 1875 O O . PHE A 1 240 ? -1.176 -15.773 12.805 1.00 95.88 240 PHE A O 1
ATOM 1882 N N . PRO A 1 241 ? -0.879 -17.259 11.143 1.00 96.50 241 PRO A N 1
ATOM 1883 C CA . PRO A 1 241 ? 0.424 -17.697 11.621 1.00 96.50 241 PRO A CA 1
ATOM 1884 C C . PRO A 1 241 ? 1.482 -16.612 11.387 1.00 96.50 241 PRO A C 1
ATOM 1886 O O . PRO A 1 241 ? 1.380 -15.794 10.468 1.00 96.50 241 PRO A O 1
ATOM 1889 N N . ASP A 1 242 ? 2.537 -16.633 12.197 1.00 96.38 242 ASP A N 1
ATOM 1890 C CA . ASP A 1 242 ? 3.593 -15.616 12.151 1.00 96.38 242 ASP A CA 1
ATOM 1891 C C . ASP A 1 242 ? 4.316 -15.572 10.797 1.00 96.38 242 ASP A C 1
ATOM 1893 O O . ASP A 1 242 ? 4.695 -14.499 10.336 1.00 96.38 242 ASP A O 1
ATOM 1897 N N . GLU A 1 243 ? 4.439 -16.708 10.112 1.00 96.75 243 GLU A N 1
ATOM 1898 C CA . GLU A 1 243 ? 5.017 -16.801 8.765 1.00 96.75 243 GLU A CA 1
ATOM 1899 C C . GLU A 1 243 ? 4.241 -15.957 7.747 1.00 96.75 243 GLU A C 1
ATOM 1901 O O . GLU A 1 243 ? 4.830 -15.182 6.992 1.00 96.75 243 GLU A O 1
ATOM 1906 N N . GLN A 1 244 ? 2.907 -16.048 7.766 1.00 96.88 244 GLN A N 1
ATOM 1907 C CA . GLN A 1 244 ? 2.048 -15.272 6.872 1.00 96.88 244 GLN A CA 1
ATOM 1908 C C . GLN A 1 244 ? 2.088 -13.784 7.221 1.00 96.88 244 GLN A C 1
ATOM 1910 O O . GLN A 1 244 ? 2.171 -12.944 6.327 1.00 96.88 244 GLN A O 1
ATOM 1915 N N . ILE A 1 245 ? 2.096 -13.437 8.512 1.00 97.06 245 ILE A N 1
ATOM 1916 C CA . ILE A 1 245 ? 2.235 -12.041 8.950 1.00 97.06 245 ILE A CA 1
ATOM 1917 C C . ILE A 1 245 ? 3.587 -11.478 8.491 1.00 97.06 245 ILE A C 1
ATOM 1919 O O . ILE A 1 245 ? 3.655 -10.352 7.995 1.00 97.06 245 ILE A O 1
ATOM 1923 N N . ALA A 1 246 ? 4.667 -12.252 8.617 1.00 96.75 246 ALA A N 1
ATOM 1924 C CA . ALA A 1 246 ? 5.987 -11.861 8.140 1.00 96.75 246 ALA A CA 1
ATOM 1925 C C . ALA A 1 246 ? 6.001 -11.662 6.617 1.00 96.75 246 ALA A C 1
ATOM 1927 O O . ALA A 1 246 ? 6.537 -10.655 6.153 1.00 96.75 246 ALA A O 1
ATOM 1928 N N . ALA A 1 247 ? 5.372 -12.560 5.853 1.00 96.06 247 ALA A N 1
ATOM 1929 C CA . ALA A 1 247 ? 5.251 -12.446 4.401 1.00 96.06 247 ALA A CA 1
ATOM 1930 C C . ALA A 1 247 ? 4.492 -11.175 3.980 1.00 96.06 247 ALA A C 1
ATOM 1932 O O . ALA A 1 247 ? 5.028 -10.390 3.198 1.00 96.06 247 ALA A O 1
ATOM 1933 N N . LEU A 1 248 ? 3.319 -10.912 4.573 1.00 96.88 248 LEU A N 1
ATOM 1934 C CA . LEU A 1 248 ? 2.522 -9.701 4.322 1.00 96.88 248 LEU A CA 1
ATOM 1935 C C . LEU A 1 248 ? 3.323 -8.423 4.618 1.00 96.88 248 LEU A C 1
ATOM 1937 O O . LEU A 1 248 ? 3.313 -7.471 3.840 1.00 96.88 248 LEU A O 1
ATOM 1941 N N . ARG A 1 249 ? 4.065 -8.396 5.732 1.00 96.25 249 ARG A N 1
ATOM 1942 C CA . ARG A 1 249 ? 4.891 -7.241 6.135 1.00 96.25 249 ARG A CA 1
ATOM 1943 C C . ARG A 1 249 ? 6.078 -7.021 5.206 1.00 96.25 249 ARG A C 1
ATOM 1945 O O . ARG A 1 249 ? 6.402 -5.876 4.894 1.00 96.25 249 ARG A O 1
ATOM 1952 N N . LEU A 1 250 ? 6.736 -8.100 4.784 1.00 95.00 250 LEU A N 1
ATOM 1953 C CA . LEU A 1 250 ? 7.837 -8.043 3.824 1.00 95.00 250 LEU A CA 1
ATOM 1954 C C . LEU A 1 250 ? 7.348 -7.532 2.471 1.00 95.00 250 LEU A C 1
ATOM 1956 O O . LEU A 1 250 ? 7.972 -6.639 1.905 1.00 95.00 250 LEU A O 1
ATOM 1960 N N . GLN A 1 251 ? 6.211 -8.029 1.988 1.00 95.56 251 GLN A N 1
ATOM 1961 C CA . GLN A 1 251 ? 5.642 -7.552 0.735 1.00 95.56 251 GLN A CA 1
ATOM 1962 C C . GLN A 1 251 ? 5.185 -6.097 0.835 1.00 95.56 251 GLN A C 1
ATOM 1964 O O . GLN A 1 251 ? 5.505 -5.292 -0.033 1.00 95.56 251 GLN A O 1
ATOM 1969 N N . GLY A 1 252 ? 4.508 -5.718 1.922 1.00 95.62 252 GLY A N 1
ATOM 1970 C CA . GLY A 1 252 ? 4.112 -4.331 2.158 1.00 95.62 252 GLY A CA 1
ATOM 1971 C C . GLY A 1 252 ? 5.306 -3.372 2.210 1.00 95.62 252 GLY A C 1
ATOM 1972 O O . GLY A 1 252 ? 5.224 -2.246 1.718 1.00 95.62 252 GLY A O 1
ATOM 1973 N N . ARG A 1 253 ? 6.449 -3.827 2.743 1.00 94.19 253 ARG A N 1
ATOM 1974 C CA . ARG A 1 253 ? 7.717 -3.085 2.720 1.00 94.19 253 ARG A CA 1
ATOM 1975 C C . ARG A 1 253 ? 8.234 -2.891 1.293 1.00 94.19 253 ARG A C 1
ATOM 1977 O O . ARG A 1 253 ? 8.592 -1.765 0.963 1.00 94.19 253 ARG A O 1
ATOM 1984 N N . VAL A 1 254 ? 8.230 -3.943 0.473 1.00 93.62 254 VAL A N 1
ATOM 1985 C CA . VAL A 1 254 ? 8.613 -3.874 -0.950 1.00 93.62 254 VAL A CA 1
ATOM 1986 C C . VAL A 1 254 ? 7.697 -2.911 -1.701 1.00 93.62 254 VAL A C 1
ATOM 1988 O O . VAL A 1 254 ? 8.187 -2.019 -2.388 1.00 93.62 254 VAL A O 1
ATOM 1991 N N . PHE A 1 255 ? 6.380 -3.020 -1.502 1.00 95.12 255 PHE A N 1
ATOM 1992 C CA . PHE A 1 255 ? 5.410 -2.132 -2.139 1.00 95.12 255 PHE A CA 1
ATOM 1993 C C . PHE A 1 255 ? 5.659 -0.671 -1.782 1.00 95.12 255 PHE A C 1
ATOM 1995 O O . PHE A 1 255 ? 5.696 0.189 -2.658 1.00 95.12 255 PHE A O 1
ATOM 2002 N N . PHE A 1 256 ? 5.885 -0.392 -0.497 1.00 94.06 256 PHE A N 1
ATOM 2003 C CA . PHE A 1 256 ? 6.212 0.953 -0.054 1.00 94.06 256 PHE A CA 1
ATOM 2004 C C . PHE A 1 256 ? 7.483 1.474 -0.722 1.00 94.06 256 PHE A C 1
ATOM 2006 O O . PHE A 1 256 ? 7.473 2.556 -1.293 1.00 94.06 256 PHE A O 1
ATOM 2013 N N . GLN A 1 257 ? 8.574 0.714 -0.656 1.00 91.62 257 GLN A N 1
ATOM 2014 C CA . GLN A 1 257 ? 9.889 1.169 -1.102 1.00 91.62 257 GLN A CA 1
ATOM 2015 C C . GLN A 1 257 ? 9.952 1.410 -2.601 1.00 91.62 257 GLN A C 1
ATOM 2017 O O . GLN A 1 257 ? 10.449 2.456 -3.014 1.00 91.62 257 GLN A O 1
ATOM 2022 N N . ASN A 1 258 ? 9.412 0.479 -3.382 1.00 91.31 258 ASN A N 1
ATOM 2023 C CA . ASN A 1 258 ? 9.534 0.513 -4.830 1.00 91.31 258 ASN A CA 1
ATOM 2024 C C . ASN A 1 258 ? 8.505 1.438 -5.486 1.00 91.31 258 ASN A C 1
ATOM 2026 O O . ASN A 1 258 ? 8.828 2.038 -6.505 1.00 91.31 258 ASN A O 1
ATOM 2030 N N . TYR A 1 259 ? 7.298 1.574 -4.915 1.00 92.88 259 TYR A N 1
ATOM 2031 C CA . TYR A 1 259 ? 6.179 2.227 -5.613 1.00 92.88 259 TYR A CA 1
ATOM 2032 C C . TYR A 1 259 ? 5.618 3.473 -4.931 1.00 92.88 259 TYR A C 1
ATOM 2034 O O . TYR A 1 259 ? 5.035 4.325 -5.599 1.00 92.88 259 TYR A O 1
ATOM 2042 N N . LEU A 1 260 ? 5.723 3.575 -3.601 1.00 92.81 260 LEU A N 1
ATOM 2043 C CA . LEU A 1 260 ? 5.000 4.601 -2.835 1.00 92.81 260 LEU A CA 1
ATOM 2044 C C . LEU A 1 260 ? 5.923 5.575 -2.093 1.00 92.81 260 LEU A C 1
ATOM 2046 O O . LEU A 1 260 ? 5.443 6.581 -1.585 1.00 92.81 260 LEU A O 1
ATOM 2050 N N . SER A 1 261 ? 7.214 5.271 -1.970 1.00 91.19 261 SER A N 1
ATOM 2051 C CA . SER A 1 261 ? 8.117 5.894 -0.997 1.00 91.19 261 SER A CA 1
ATOM 2052 C C . SER A 1 261 ? 8.431 7.361 -1.277 1.00 91.19 261 SER A C 1
ATOM 2054 O O . SER A 1 261 ? 8.555 8.149 -0.341 1.00 91.19 261 SER A O 1
ATOM 2056 N N . SER A 1 262 ? 8.575 7.719 -2.549 1.00 91.62 262 SER A N 1
ATOM 2057 C CA . SER A 1 262 ? 8.955 9.050 -3.020 1.00 91.62 262 SER A CA 1
ATOM 2058 C C . SER A 1 262 ? 8.130 9.464 -4.234 1.00 91.62 262 SER A C 1
ATOM 2060 O O . SER A 1 262 ? 7.541 8.624 -4.923 1.00 91.62 262 SER A O 1
ATOM 2062 N N . LEU A 1 263 ? 8.168 10.753 -4.570 1.00 91.75 263 LEU A N 1
ATOM 2063 C CA . LEU A 1 263 ? 7.542 11.237 -5.799 1.00 91.75 263 LEU A CA 1
ATOM 2064 C C . LEU A 1 263 ? 8.116 10.560 -7.054 1.00 91.75 263 LEU A C 1
ATOM 2066 O O . LEU A 1 263 ? 7.350 10.208 -7.948 1.00 91.75 263 LEU A O 1
ATOM 2070 N N . GLN A 1 264 ? 9.434 10.341 -7.103 1.00 91.50 264 GLN A N 1
ATOM 2071 C CA . GLN A 1 264 ? 10.081 9.648 -8.217 1.00 91.50 264 GLN A CA 1
ATOM 2072 C C . GLN A 1 264 ? 9.532 8.224 -8.376 1.00 91.50 264 GLN A C 1
ATOM 2074 O O . GLN A 1 264 ? 9.105 7.858 -9.464 1.00 91.50 264 GLN A O 1
ATOM 2079 N N . SER A 1 265 ? 9.436 7.460 -7.281 1.00 91.69 265 SER A N 1
ATOM 2080 C CA . SER A 1 265 ? 8.885 6.096 -7.313 1.00 91.69 265 SER A CA 1
ATOM 2081 C C . SER A 1 265 ? 7.421 6.062 -7.766 1.00 91.69 265 SER A C 1
ATOM 2083 O O . SER A 1 265 ? 7.041 5.218 -8.575 1.00 91.69 265 SER A O 1
ATOM 2085 N N . ILE A 1 266 ? 6.609 7.026 -7.319 1.00 93.88 266 ILE A N 1
ATOM 2086 C CA . ILE A 1 266 ? 5.202 7.160 -7.715 1.00 93.88 266 ILE A CA 1
ATOM 2087 C C . ILE A 1 266 ? 5.106 7.455 -9.216 1.00 93.88 266 ILE A C 1
ATOM 2089 O O . ILE A 1 266 ? 4.271 6.873 -9.905 1.00 93.88 266 ILE A O 1
ATOM 2093 N N . PHE A 1 267 ? 5.961 8.340 -9.731 1.00 93.44 267 PHE A N 1
ATOM 2094 C CA . PHE A 1 267 ? 5.986 8.691 -11.148 1.00 93.44 267 PHE A CA 1
ATOM 2095 C C . PHE A 1 267 ? 6.468 7.531 -12.025 1.00 93.44 267 PHE A C 1
ATOM 2097 O O . PHE A 1 267 ? 5.839 7.236 -13.041 1.00 93.44 267 PHE A O 1
ATOM 2104 N N . ASP A 1 268 ? 7.528 6.836 -11.612 1.00 92.69 268 ASP A N 1
ATOM 2105 C CA . ASP A 1 268 ? 8.045 5.661 -12.316 1.00 92.69 268 ASP A CA 1
ATOM 2106 C C . ASP A 1 268 ? 6.997 4.542 -12.357 1.00 92.69 268 ASP A C 1
ATOM 2108 O O . ASP A 1 268 ? 6.780 3.937 -13.407 1.00 92.69 268 ASP A O 1
ATOM 2112 N N . THR A 1 269 ? 6.260 4.342 -11.260 1.00 93.81 269 THR A N 1
ATOM 2113 C CA . THR A 1 269 ? 5.136 3.391 -11.186 1.00 93.81 269 THR A CA 1
ATOM 2114 C C . THR A 1 269 ? 3.986 3.788 -12.090 1.00 93.81 269 THR A C 1
ATOM 2116 O O . THR A 1 269 ? 3.480 2.954 -12.835 1.00 93.81 269 THR A O 1
ATOM 2119 N N . LEU A 1 270 ? 3.601 5.063 -12.085 1.00 94.56 270 LEU A N 1
ATOM 2120 C CA . LEU A 1 270 ? 2.562 5.573 -12.971 1.00 94.56 270 LEU A CA 1
ATOM 2121 C C . LEU A 1 270 ? 2.943 5.379 -14.444 1.00 94.56 270 LEU A C 1
ATOM 2123 O O . LEU A 1 270 ? 2.126 4.933 -15.250 1.00 94.56 270 LEU A O 1
ATOM 2127 N N . LEU A 1 271 ? 4.194 5.669 -14.802 1.00 93.56 271 LEU A N 1
ATOM 2128 C CA . LEU A 1 271 ? 4.687 5.456 -16.155 1.00 93.56 271 LEU A CA 1
ATOM 2129 C C . LEU A 1 271 ? 4.732 3.964 -16.506 1.00 93.56 271 LEU A C 1
ATOM 2131 O O . LEU A 1 271 ? 4.387 3.591 -17.626 1.00 93.56 271 LEU A O 1
ATOM 2135 N N . ALA A 1 272 ? 5.120 3.108 -15.562 1.00 91.44 272 ALA A N 1
ATOM 2136 C CA . ALA A 1 272 ? 5.140 1.662 -15.737 1.00 91.44 272 ALA A CA 1
ATOM 2137 C C . ALA A 1 272 ? 3.730 1.066 -15.897 1.00 91.44 272 ALA A C 1
ATOM 2139 O O . ALA A 1 272 ? 3.533 0.188 -16.737 1.00 91.44 272 ALA A O 1
ATOM 2140 N N . GLU A 1 273 ? 2.728 1.578 -15.180 1.00 91.44 273 GLU A N 1
ATOM 2141 C CA . GLU A 1 273 ? 1.322 1.200 -15.359 1.00 91.44 273 GLU A CA 1
ATOM 2142 C C . GLU A 1 273 ? 0.832 1.577 -16.763 1.00 91.44 273 GLU A C 1
ATOM 2144 O O . GLU A 1 273 ? 0.300 0.734 -17.487 1.00 91.44 273 GLU A O 1
ATOM 2149 N N . VAL A 1 274 ? 1.105 2.808 -17.214 1.00 91.69 274 VAL A N 1
ATOM 2150 C CA . VAL A 1 274 ? 0.757 3.251 -18.575 1.00 91.69 274 VAL A CA 1
ATOM 2151 C C . VAL A 1 274 ? 1.467 2.408 -19.640 1.00 91.69 274 VAL A C 1
ATOM 2153 O O . VAL A 1 274 ? 0.836 1.996 -20.614 1.00 91.69 274 VAL A O 1
ATOM 2156 N N . ARG A 1 275 ? 2.756 2.097 -19.456 1.00 89.06 275 ARG A N 1
ATOM 2157 C CA . ARG A 1 275 ? 3.507 1.194 -20.347 1.00 89.06 275 ARG A CA 1
ATOM 2158 C C . ARG A 1 275 ? 2.882 -0.196 -20.395 1.00 89.06 275 ARG A C 1
ATOM 2160 O O . ARG A 1 275 ? 2.696 -0.730 -21.483 1.00 89.06 275 ARG A O 1
ATOM 2167 N N . THR A 1 276 ? 2.484 -0.735 -19.244 1.00 87.06 276 THR A N 1
ATOM 2168 C CA . THR A 1 276 ? 1.837 -2.050 -19.137 1.00 87.06 276 THR A CA 1
ATOM 2169 C C . THR A 1 276 ? 0.510 -2.078 -19.890 1.00 87.06 276 THR A C 1
ATOM 2171 O O . THR A 1 276 ? 0.257 -3.022 -20.639 1.00 87.06 276 THR A O 1
ATOM 2174 N N . ARG A 1 277 ? -0.299 -1.014 -19.787 1.00 87.50 277 ARG A N 1
ATOM 2175 C CA . ARG A 1 277 ? -1.542 -0.865 -20.567 1.00 87.50 277 ARG A CA 1
ATOM 2176 C C . ARG A 1 277 ? -1.285 -0.841 -22.077 1.00 87.50 277 ARG A C 1
ATOM 2178 O O . ARG A 1 277 ? -2.072 -1.397 -22.837 1.00 87.50 277 ARG A O 1
ATOM 2185 N N . LEU A 1 278 ? -0.184 -0.223 -22.508 1.00 87.88 278 LEU A N 1
ATOM 2186 C CA . LEU A 1 278 ? 0.244 -0.168 -23.912 1.00 87.88 278 LEU A CA 1
ATOM 2187 C C . LEU A 1 278 ? 1.054 -1.395 -24.362 1.00 87.88 278 LEU A C 1
ATOM 2189 O O . LEU A 1 278 ? 1.475 -1.440 -25.514 1.00 87.88 278 LEU A O 1
ATOM 2193 N N . GLN A 1 279 ? 1.281 -2.371 -23.476 1.00 85.50 279 GLN A N 1
ATOM 2194 C CA . GLN A 1 279 ? 2.125 -3.547 -23.721 1.00 85.50 279 GLN A CA 1
ATOM 2195 C C . GLN A 1 279 ? 3.558 -3.195 -24.160 1.00 85.50 279 GLN A C 1
ATOM 2197 O O . GLN A 1 279 ? 4.191 -3.937 -24.910 1.00 85.50 279 GLN A O 1
ATOM 2202 N N . ILE A 1 280 ? 4.074 -2.055 -23.692 1.00 85.31 280 ILE A N 1
ATOM 2203 C CA . ILE A 1 280 ? 5.445 -1.619 -23.953 1.00 85.31 280 ILE A CA 1
ATOM 2204 C C . ILE A 1 280 ? 6.343 -2.183 -22.846 1.00 85.31 280 ILE A C 1
ATOM 2206 O O . ILE A 1 280 ? 6.083 -1.886 -21.676 1.00 85.31 280 ILE A O 1
ATOM 2210 N N . PRO A 1 281 ? 7.405 -2.939 -23.183 1.00 82.75 281 PRO A N 1
ATOM 2211 C CA . PRO A 1 281 ? 8.333 -3.460 -22.190 1.00 82.75 281 PRO A CA 1
ATOM 2212 C C . PRO A 1 281 ? 9.049 -2.361 -21.403 1.00 82.75 281 PRO A C 1
ATOM 2214 O O . PRO A 1 281 ? 9.256 -1.237 -21.874 1.00 82.75 281 PRO A O 1
ATOM 2217 N N . ALA A 1 282 ? 9.457 -2.712 -20.184 1.00 84.81 282 ALA A N 1
ATOM 2218 C CA . ALA A 1 282 ? 10.388 -1.917 -19.398 1.00 84.81 282 ALA A CA 1
ATOM 2219 C C . ALA A 1 282 ? 11.727 -1.730 -20.137 1.00 84.81 282 ALA A C 1
ATOM 2221 O O . ALA A 1 282 ? 12.052 -2.441 -21.089 1.00 84.81 282 ALA A O 1
ATOM 2222 N N . HIS A 1 283 ? 12.509 -0.737 -19.713 1.00 85.69 283 HIS A N 1
ATOM 2223 C CA . HIS A 1 283 ? 13.795 -0.475 -20.359 1.00 85.69 283 HIS A CA 1
ATOM 2224 C C . HIS A 1 283 ? 14.782 -1.578 -19.959 1.00 85.69 283 HIS A C 1
ATOM 2226 O O . HIS A 1 283 ? 14.834 -1.916 -18.776 1.00 85.69 283 HIS A O 1
ATOM 2232 N N . PRO A 1 284 ? 15.561 -2.147 -20.893 1.00 85.94 284 PRO A N 1
ATOM 2233 C CA . PRO A 1 284 ? 16.595 -3.099 -20.521 1.00 85.94 284 PRO A CA 1
ATOM 2234 C C . PRO A 1 284 ? 17.604 -2.420 -19.599 1.00 85.94 284 PRO A C 1
ATOM 2236 O O . PRO A 1 284 ? 17.947 -1.244 -19.787 1.00 85.94 284 PRO A O 1
ATOM 2239 N N . ILE A 1 285 ? 18.044 -3.154 -18.581 1.00 87.19 285 ILE A N 1
ATOM 2240 C CA . ILE A 1 285 ? 19.113 -2.690 -17.707 1.00 87.19 285 ILE A CA 1
ATOM 2241 C C . ILE A 1 285 ? 20.395 -2.498 -18.530 1.00 87.19 285 ILE A C 1
ATOM 2243 O O . ILE A 1 285 ? 20.609 -3.164 -19.541 1.00 87.19 285 ILE A O 1
ATOM 2247 N N . ARG A 1 286 ? 21.237 -1.544 -18.129 1.00 86.25 286 ARG A N 1
ATOM 2248 C CA . ARG A 1 286 ? 22.544 -1.359 -18.763 1.00 86.25 286 ARG A CA 1
ATOM 2249 C C . ARG A 1 286 ? 23.520 -2.402 -18.237 1.00 86.25 286 ARG A C 1
ATOM 2251 O O . ARG A 1 286 ? 23.598 -2.597 -17.026 1.00 86.25 286 ARG A O 1
ATOM 2258 N N . ASP A 1 287 ? 24.280 -3.002 -19.144 1.00 82.31 287 ASP A N 1
ATOM 2259 C CA . ASP A 1 287 ? 25.376 -3.892 -18.779 1.00 82.31 287 ASP A CA 1
ATOM 2260 C C . ASP A 1 287 ? 26.459 -3.090 -18.051 1.00 82.31 287 ASP A C 1
ATOM 2262 O O . ASP A 1 287 ? 26.977 -2.097 -18.570 1.00 82.31 287 ASP A O 1
ATOM 2266 N N . GLU A 1 288 ? 26.794 -3.522 -16.839 1.00 82.50 288 GLU A N 1
ATOM 2267 C CA . GLU A 1 288 ? 27.883 -2.959 -16.045 1.00 82.50 288 GLU A CA 1
ATOM 2268 C C . GLU A 1 288 ? 29.042 -3.963 -16.022 1.00 82.50 288 GLU A C 1
ATOM 2270 O O . GLU A 1 288 ? 28.823 -5.146 -15.734 1.00 82.50 288 GLU A O 1
ATOM 2275 N N . PRO A 1 289 ? 30.284 -3.539 -16.324 1.00 81.62 289 PRO A N 1
ATOM 2276 C CA . PRO A 1 289 ? 31.419 -4.445 -16.318 1.00 81.62 289 PRO A CA 1
ATOM 2277 C C . PRO A 1 289 ? 31.646 -4.994 -14.908 1.00 81.62 289 PRO A C 1
ATOM 2279 O O . PRO A 1 289 ? 31.682 -4.252 -13.924 1.00 81.62 289 PRO A O 1
ATOM 2282 N N . SER A 1 290 ? 31.853 -6.307 -14.805 1.00 81.56 290 SER A N 1
ATOM 2283 C CA . SER A 1 290 ? 32.200 -6.933 -13.532 1.00 81.56 290 SER A CA 1
ATOM 2284 C C . SER A 1 290 ? 33.515 -6.363 -13.003 1.00 81.56 290 SER A C 1
ATOM 2286 O O . SER A 1 290 ? 34.502 -6.269 -13.740 1.00 81.56 290 SER A O 1
ATOM 2288 N N . ILE A 1 291 ? 33.564 -6.051 -11.711 1.00 85.75 291 ILE A N 1
ATOM 2289 C CA . ILE A 1 291 ? 34.814 -5.672 -11.051 1.00 85.75 291 ILE A CA 1
ATOM 2290 C C . ILE A 1 291 ? 35.736 -6.896 -11.063 1.00 85.75 291 ILE A C 1
ATOM 2292 O O . ILE A 1 291 ? 35.386 -7.946 -10.523 1.00 85.75 291 ILE A O 1
ATOM 2296 N N . SER A 1 292 ? 36.917 -6.769 -11.675 1.00 84.19 292 SER A N 1
ATOM 2297 C CA . SER A 1 292 ? 37.917 -7.838 -11.640 1.00 84.19 292 SER A CA 1
ATOM 2298 C C . SER A 1 292 ? 38.349 -8.087 -10.196 1.00 84.19 292 SER A C 1
ATOM 2300 O O . SER A 1 292 ? 38.925 -7.211 -9.553 1.00 84.19 292 SER A O 1
ATOM 2302 N N . VAL A 1 293 ? 38.101 -9.299 -9.697 1.00 88.25 293 VAL A N 1
ATOM 2303 C CA . VAL A 1 293 ? 38.628 -9.766 -8.401 1.00 88.25 293 VAL A CA 1
ATOM 2304 C C . VAL A 1 293 ? 40.133 -10.057 -8.501 1.00 88.25 293 VAL A C 1
ATOM 2306 O O . VAL A 1 293 ? 40.835 -10.128 -7.494 1.00 88.25 293 VAL A O 1
ATOM 2309 N N . PHE A 1 294 ? 40.647 -10.197 -9.725 1.00 87.00 294 PHE A N 1
ATOM 2310 C CA . PHE A 1 294 ? 42.053 -10.449 -9.986 1.00 87.00 294 PHE A CA 1
ATOM 2311 C C . PHE A 1 294 ? 42.853 -9.148 -10.118 1.00 87.00 294 PHE A C 1
ATOM 2313 O O . PHE A 1 294 ? 42.377 -8.196 -10.751 1.00 87.00 294 PHE A O 1
ATOM 2320 N N . PRO A 1 295 ? 44.086 -9.103 -9.574 1.00 89.50 295 PRO A N 1
ATOM 2321 C CA . PRO A 1 295 ? 44.991 -7.985 -9.801 1.00 89.50 295 PRO A CA 1
ATOM 2322 C C . PRO A 1 295 ? 45.352 -7.884 -11.287 1.00 89.50 295 PRO A C 1
ATOM 2324 O O . PRO A 1 295 ? 45.348 -8.882 -12.003 1.00 89.50 295 PRO A O 1
ATOM 2327 N N . ALA A 1 296 ? 45.741 -6.692 -11.745 1.00 86.19 296 ALA A N 1
ATOM 2328 C CA . ALA A 1 296 ? 46.081 -6.445 -13.152 1.00 86.19 296 ALA A CA 1
ATOM 2329 C C . ALA A 1 296 ? 47.234 -7.321 -13.693 1.00 86.19 296 ALA A C 1
ATOM 2331 O O . ALA A 1 296 ? 47.397 -7.449 -14.901 1.00 86.19 296 ALA A O 1
ATOM 2332 N N . SER A 1 297 ? 48.037 -7.918 -12.807 1.00 88.56 297 SER A N 1
ATOM 2333 C CA . SER A 1 297 ? 49.126 -8.840 -13.143 1.00 88.56 297 SER A CA 1
ATOM 2334 C C . SER A 1 297 ? 48.701 -10.307 -13.234 1.00 88.56 297 SER A C 1
ATOM 2336 O O . SER A 1 297 ? 49.529 -11.156 -13.565 1.00 88.56 297 SER A O 1
ATOM 2338 N N . PHE A 1 298 ? 47.453 -10.638 -12.901 1.00 87.75 298 PHE A N 1
ATOM 2339 C CA . PHE A 1 298 ? 46.986 -12.014 -12.925 1.00 87.75 298 PHE A CA 1
ATOM 2340 C C . PHE A 1 298 ? 46.841 -12.495 -14.365 1.00 87.75 298 PHE A C 1
ATOM 2342 O O . PHE A 1 298 ? 46.042 -11.976 -15.143 1.00 87.75 298 PHE A O 1
ATOM 2349 N N . ILE A 1 299 ? 47.605 -13.527 -14.698 1.00 84.25 299 ILE A N 1
ATOM 2350 C CA . ILE A 1 299 ? 47.496 -14.236 -15.964 1.00 84.25 299 ILE A CA 1
ATOM 2351 C C . ILE A 1 299 ? 46.837 -15.577 -15.637 1.00 84.25 299 ILE A C 1
ATOM 2353 O O . ILE A 1 299 ? 47.396 -16.327 -14.831 1.00 84.25 299 ILE A O 1
ATOM 2357 N N . PRO A 1 300 ? 45.664 -15.897 -16.215 1.00 81.25 300 PRO A N 1
ATOM 2358 C CA . PRO A 1 300 ? 45.030 -17.183 -15.977 1.00 81.25 300 PRO A CA 1
ATOM 2359 C C . PRO A 1 300 ? 45.971 -18.295 -16.444 1.00 81.25 300 PRO A C 1
ATOM 2361 O O . PRO A 1 300 ? 46.500 -18.245 -17.558 1.00 81.25 300 PRO A O 1
ATOM 2364 N N . LEU A 1 301 ? 46.187 -19.290 -15.583 1.00 81.19 301 LEU A N 1
ATOM 2365 C CA . LEU A 1 301 ? 46.992 -20.458 -15.919 1.00 81.19 301 LEU A CA 1
ATOM 2366 C C . LEU A 1 301 ? 46.292 -21.208 -17.053 1.00 81.19 301 LEU A C 1
ATOM 2368 O O . LEU A 1 301 ? 45.247 -21.823 -16.855 1.00 81.19 301 LEU A O 1
ATOM 2372 N N . LYS A 1 302 ? 46.857 -21.122 -18.256 1.00 78.19 302 LYS A N 1
ATOM 2373 C CA . LYS A 1 302 ? 46.430 -21.935 -19.392 1.00 78.19 302 LYS A CA 1
ATOM 2374 C C . LYS A 1 302 ? 47.176 -23.258 -19.327 1.00 78.19 302 LYS A C 1
ATOM 2376 O O . LYS A 1 302 ? 48.387 -23.268 -19.111 1.00 78.19 302 LYS A O 1
ATOM 2381 N N . TYR A 1 303 ? 46.458 -24.358 -19.512 1.00 76.56 303 TYR A N 1
ATOM 2382 C CA . TYR A 1 303 ? 47.082 -25.663 -19.674 1.00 76.56 303 TYR A CA 1
ATOM 2383 C C . TYR A 1 303 ? 48.007 -25.627 -20.903 1.00 76.56 303 TYR A C 1
ATOM 2385 O O . TYR A 1 303 ? 47.570 -25.273 -21.994 1.00 76.56 303 TYR A O 1
ATOM 2393 N N . GLN A 1 304 ? 49.290 -25.935 -20.702 1.00 70.25 304 GLN A N 1
ATOM 2394 C CA . GLN A 1 304 ? 50.314 -26.054 -21.750 1.00 70.25 304 GLN A CA 1
ATOM 2395 C C . GLN A 1 304 ? 50.725 -27.527 -21.903 1.00 70.25 304 GLN A C 1
ATOM 2397 O O . GLN A 1 304 ? 51.910 -27.855 -21.869 1.00 70.25 304 GLN A O 1
ATOM 2402 N N . GLY A 1 305 ? 49.754 -28.440 -21.941 1.00 69.88 305 GLY A N 1
ATOM 2403 C CA . GLY A 1 305 ? 50.040 -29.843 -22.242 1.00 69.88 305 GLY A CA 1
ATOM 2404 C C . GLY A 1 305 ? 50.127 -30.108 -23.744 1.00 69.88 305 GLY A C 1
ATOM 2405 O O . GLY A 1 305 ? 49.841 -29.207 -24.535 1.00 69.88 305 GLY A O 1
ATOM 2406 N N . PRO A 1 306 ? 50.538 -31.329 -24.136 1.00 69.00 306 PRO A N 1
ATOM 2407 C CA . PRO A 1 306 ? 50.480 -31.757 -25.529 1.00 69.00 306 PRO A CA 1
ATOM 2408 C C . PRO A 1 306 ? 49.049 -31.613 -26.058 1.00 69.00 306 PRO A C 1
ATOM 2410 O O . PRO A 1 306 ? 48.091 -31.802 -25.303 1.00 69.00 306 PRO A O 1
ATOM 2413 N N . ASP A 1 307 ? 48.922 -31.258 -27.338 1.00 63.91 307 ASP A N 1
ATOM 2414 C CA . ASP A 1 307 ? 47.627 -31.204 -28.014 1.00 63.91 307 ASP A CA 1
ATOM 2415 C C . ASP A 1 307 ? 46.893 -32.532 -27.776 1.00 63.91 307 ASP A C 1
ATOM 2417 O O . ASP A 1 307 ? 47.484 -33.602 -27.938 1.00 63.91 307 ASP A O 1
ATOM 2421 N N . MET A 1 308 ? 45.635 -32.465 -27.326 1.00 59.16 308 MET A N 1
ATOM 2422 C CA . MET A 1 308 ? 44.826 -33.663 -27.090 1.00 59.16 308 MET A CA 1
ATOM 2423 C C . MET A 1 308 ? 44.805 -34.505 -28.369 1.00 59.16 308 MET A C 1
ATOM 2425 O O . MET A 1 308 ? 44.423 -34.007 -29.431 1.00 59.16 308 MET A O 1
ATOM 2429 N N . GLU A 1 309 ? 45.227 -35.768 -28.272 1.00 61.97 309 GLU A N 1
ATOM 2430 C CA . GLU A 1 309 ? 45.131 -36.711 -29.385 1.00 61.97 309 GLU A CA 1
ATOM 2431 C C . GLU A 1 309 ? 43.658 -36.821 -29.818 1.00 61.97 309 GLU A C 1
ATOM 2433 O O . GLU A 1 309 ? 42.791 -37.062 -28.978 1.00 61.97 309 GLU A O 1
ATOM 2438 N N . PRO A 1 310 ? 43.346 -36.631 -31.113 1.00 59.72 310 PRO A N 1
ATOM 2439 C CA . PRO A 1 310 ? 41.976 -36.430 -31.592 1.00 59.72 310 PRO A CA 1
ATOM 2440 C C . PRO A 1 310 ? 41.072 -37.675 -31.510 1.00 59.72 310 PRO A C 1
ATOM 2442 O O . PRO A 1 310 ? 39.913 -37.598 -31.910 1.00 59.72 310 PRO A O 1
ATOM 2445 N N . GLU A 1 311 ? 41.584 -38.812 -31.029 1.00 57.00 311 GLU A N 1
ATOM 2446 C CA . GLU A 1 311 ? 40.923 -40.125 -31.099 1.00 57.00 311 GLU A CA 1
ATOM 2447 C C . GLU A 1 311 ? 40.501 -40.711 -29.739 1.00 57.00 311 GLU A C 1
ATOM 2449 O O . GLU A 1 311 ? 40.051 -41.854 -29.690 1.00 57.00 311 GLU A O 1
ATOM 2454 N N . SER A 1 312 ? 40.610 -39.974 -28.629 1.00 61.59 312 SER A N 1
ATOM 2455 C CA . SER A 1 312 ? 40.015 -40.423 -27.363 1.00 61.59 312 SER A CA 1
ATOM 2456 C C . SER A 1 312 ? 38.544 -40.001 -27.262 1.00 61.59 312 SER A C 1
ATOM 2458 O O . SER A 1 312 ? 38.179 -38.877 -27.606 1.00 61.59 312 SER A O 1
ATOM 2460 N N . ASP A 1 313 ? 37.693 -40.880 -26.715 1.00 59.53 313 ASP A N 1
ATOM 2461 C CA . ASP A 1 313 ? 36.266 -40.630 -26.410 1.00 59.53 313 ASP A CA 1
ATOM 2462 C C . ASP A 1 313 ? 36.031 -39.452 -25.423 1.00 59.53 313 ASP A C 1
ATOM 2464 O O . ASP A 1 313 ? 34.902 -39.163 -25.028 1.00 59.53 313 ASP A O 1
ATOM 2468 N N . GLU A 1 314 ? 37.096 -38.754 -25.021 1.00 63.72 314 GLU A N 1
ATOM 2469 C CA . GLU A 1 314 ? 37.113 -37.587 -24.134 1.00 63.72 314 GLU A CA 1
ATOM 2470 C C . GLU A 1 314 ? 37.179 -36.250 -24.903 1.00 63.72 314 GLU A C 1
ATOM 2472 O O . GLU A 1 314 ? 37.383 -35.191 -24.303 1.00 63.72 314 GLU A O 1
ATOM 2477 N N . LEU A 1 315 ? 37.016 -36.265 -26.233 1.00 66.75 315 LEU A N 1
ATOM 2478 C CA . LEU A 1 315 ? 37.063 -35.061 -27.063 1.00 66.75 315 LEU A CA 1
ATOM 2479 C C . LEU A 1 315 ? 35.844 -34.156 -26.793 1.00 66.75 315 LEU A C 1
ATOM 2481 O O . LEU A 1 315 ? 34.767 -34.327 -27.368 1.00 66.75 315 LEU A O 1
ATOM 2485 N N . LEU A 1 316 ? 36.024 -33.153 -25.930 1.00 65.12 316 LEU A N 1
ATOM 2486 C CA . LEU A 1 316 ? 35.037 -32.117 -25.597 1.00 65.12 316 LEU A CA 1
ATOM 2487 C C . LEU A 1 316 ? 34.833 -31.113 -26.748 1.00 65.12 316 LEU A C 1
ATOM 2489 O O . LEU A 1 316 ? 34.950 -29.912 -26.549 1.00 65.12 316 LEU A O 1
ATOM 2493 N N . GLY A 1 317 ? 34.536 -31.597 -27.956 1.00 69.81 317 GLY A N 1
ATOM 2494 C CA . GLY A 1 317 ? 34.216 -30.779 -29.126 1.00 69.81 317 GLY A CA 1
ATOM 2495 C C . GLY A 1 317 ? 35.251 -29.692 -29.484 1.00 69.81 317 GLY A C 1
ATOM 2496 O O . GLY A 1 317 ? 36.318 -29.570 -28.884 1.00 69.81 317 GLY A O 1
ATOM 2497 N N . PRO A 1 318 ? 34.979 -28.892 -30.523 1.00 71.25 318 PRO A N 1
ATOM 2498 C CA . PRO A 1 318 ? 35.757 -27.692 -30.799 1.00 71.25 318 PRO A CA 1
ATOM 2499 C C . PRO A 1 318 ? 35.458 -26.602 -29.759 1.00 71.25 318 PRO A C 1
ATOM 2501 O O . PRO A 1 318 ? 34.331 -26.487 -29.279 1.00 71.25 318 PRO A O 1
ATOM 2504 N N . VAL A 1 319 ? 36.453 -25.754 -29.466 1.00 69.75 319 VAL A N 1
ATOM 2505 C CA . VAL A 1 319 ? 36.263 -24.555 -28.631 1.00 69.75 319 VAL A CA 1
ATOM 2506 C C . VAL A 1 319 ? 35.128 -23.716 -29.218 1.00 69.75 319 VAL A C 1
ATOM 2508 O O . VAL A 1 319 ? 35.218 -23.257 -30.360 1.00 69.75 319 VAL A O 1
ATOM 2511 N N . GLU A 1 320 ? 34.062 -23.517 -28.442 1.00 68.69 320 GLU A N 1
ATOM 2512 C CA . GLU A 1 320 ? 32.941 -22.690 -28.874 1.00 68.69 320 GLU A CA 1
ATOM 2513 C C . GLU A 1 320 ? 33.388 -21.230 -29.040 1.00 68.69 320 GLU A C 1
ATOM 2515 O O . GLU A 1 320 ? 34.154 -20.685 -28.240 1.00 68.69 320 GLU A O 1
ATOM 2520 N N . SER A 1 321 ? 32.905 -20.575 -30.099 1.00 77.25 321 SER A N 1
ATOM 2521 C CA . SER A 1 321 ? 33.087 -19.134 -30.258 1.00 77.25 321 SER A CA 1
ATOM 2522 C C . SER A 1 321 ? 32.395 -18.397 -29.107 1.00 77.25 321 SER A C 1
ATOM 2524 O O . SER A 1 321 ? 31.286 -18.798 -28.743 1.00 77.25 321 SER A O 1
ATOM 2526 N N . PRO A 1 322 ? 32.972 -17.301 -28.582 1.00 73.31 322 PRO A N 1
ATOM 2527 C CA . PRO A 1 322 ? 32.344 -16.532 -27.515 1.00 73.31 322 PRO A CA 1
ATOM 2528 C C . PRO A 1 322 ? 30.938 -16.093 -27.938 1.00 73.31 322 PRO A C 1
ATOM 2530 O O . PRO A 1 322 ? 30.767 -15.442 -28.972 1.00 73.31 322 PRO A O 1
ATOM 2533 N N . PHE A 1 323 ? 29.939 -16.473 -27.145 1.00 70.88 323 PHE A N 1
ATOM 2534 C CA . PHE A 1 323 ? 28.548 -16.097 -27.353 1.00 70.88 323 PHE A CA 1
ATOM 2535 C C . PHE A 1 323 ? 28.219 -14.903 -26.447 1.00 70.88 323 PHE A C 1
ATOM 2537 O O . PHE A 1 323 ? 28.553 -14.945 -25.261 1.00 70.88 323 PHE A O 1
ATOM 2544 N N . PRO A 1 324 ? 27.623 -13.819 -26.971 1.00 72.44 324 PRO A N 1
ATOM 2545 C CA . PRO A 1 324 ? 27.191 -12.718 -26.124 1.00 72.44 324 PRO A CA 1
ATOM 2546 C C . PRO A 1 324 ? 26.011 -13.168 -25.255 1.00 72.44 324 PRO A C 1
ATOM 2548 O O . PRO A 1 324 ? 25.074 -13.785 -25.761 1.00 72.44 324 PRO A O 1
ATOM 2551 N N . SER A 1 325 ? 26.038 -12.822 -23.970 1.00 73.31 325 SER A N 1
ATOM 2552 C CA . SER A 1 325 ? 24.912 -13.040 -23.062 1.00 73.31 325 SER A CA 1
ATOM 2553 C C . SER A 1 325 ? 23.644 -12.347 -23.579 1.00 73.31 325 SER A C 1
ATOM 2555 O O . SER A 1 325 ? 23.709 -11.296 -24.230 1.00 73.31 325 SER A O 1
ATOM 2557 N N . GLU A 1 326 ? 22.473 -12.916 -23.285 1.00 75.19 326 GLU A N 1
ATOM 2558 C CA . GLU A 1 326 ? 21.199 -12.255 -23.584 1.00 75.19 326 GLU A CA 1
ATOM 2559 C C . GLU A 1 326 ? 21.137 -10.900 -22.861 1.00 75.19 326 GLU A C 1
ATOM 2561 O O . GLU A 1 326 ? 21.491 -10.800 -21.689 1.00 75.19 326 GLU A O 1
ATOM 2566 N N . THR A 1 327 ? 20.670 -9.849 -23.542 1.00 72.31 327 THR A N 1
ATOM 2567 C CA . THR A 1 327 ? 20.505 -8.522 -22.919 1.00 72.31 327 THR A CA 1
ATOM 2568 C C . THR A 1 327 ? 19.193 -8.419 -22.144 1.00 72.31 327 THR A C 1
ATOM 2570 O O . THR A 1 327 ? 19.147 -7.828 -21.070 1.00 72.31 327 THR A O 1
ATOM 2573 N N . TYR A 1 328 ? 18.108 -9.003 -22.662 1.00 73.75 328 TYR A N 1
ATOM 2574 C CA . TYR A 1 328 ? 16.827 -9.133 -21.965 1.00 73.75 328 TYR A CA 1
ATOM 2575 C C . TYR A 1 328 ? 15.939 -10.202 -22.613 1.00 73.75 328 TYR A C 1
ATOM 2577 O O . TYR A 1 328 ? 16.129 -10.576 -23.771 1.00 73.75 328 TYR A O 1
ATOM 2585 N N . ARG A 1 329 ? 14.935 -10.672 -21.862 1.00 67.12 329 ARG A N 1
ATOM 2586 C CA . ARG A 1 329 ? 13.936 -11.646 -22.324 1.00 67.12 329 ARG A CA 1
ATOM 2587 C C . ARG A 1 329 ? 12.586 -10.979 -22.623 1.00 67.12 329 ARG A C 1
ATOM 2589 O O . ARG A 1 329 ? 12.206 -10.006 -21.974 1.00 67.12 329 ARG A O 1
ATOM 2596 N N . TYR A 1 330 ? 11.827 -11.578 -23.547 1.00 66.69 330 TYR A N 1
ATOM 2597 C CA . TYR A 1 330 ? 10.400 -11.310 -23.815 1.00 66.69 330 TYR A CA 1
ATOM 2598 C C . TYR A 1 330 ? 10.026 -9.991 -24.526 1.00 66.69 330 TYR A C 1
ATOM 2600 O O . TYR A 1 330 ? 9.094 -9.302 -24.117 1.00 66.69 330 TYR A O 1
ATOM 2608 N N . ASN A 1 331 ? 10.643 -9.693 -25.673 1.00 61.88 331 ASN A N 1
ATOM 2609 C CA . ASN A 1 331 ? 10.351 -8.485 -26.472 1.00 61.88 331 ASN A CA 1
ATOM 2610 C C . ASN A 1 331 ? 8.884 -8.381 -26.942 1.00 61.88 331 ASN A C 1
ATOM 2612 O O . ASN A 1 331 ? 8.375 -7.278 -27.116 1.00 61.88 331 ASN A O 1
ATOM 2616 N N . PHE A 1 332 ? 8.211 -9.522 -27.159 1.00 64.88 332 PHE A N 1
ATOM 2617 C CA . PHE A 1 332 ? 6.865 -9.595 -27.759 1.00 64.88 332 PHE A CA 1
ATOM 2618 C C . PHE A 1 332 ? 5.833 -10.365 -26.916 1.00 64.88 332 PHE A C 1
ATOM 2620 O O . PHE A 1 332 ? 4.658 -10.414 -27.268 1.00 64.88 332 PHE A O 1
ATOM 2627 N N . SER A 1 333 ? 6.247 -10.957 -25.793 1.00 68.94 333 SER A N 1
ATOM 2628 C CA . SER A 1 333 ? 5.395 -11.742 -24.883 1.00 68.94 333 SER A CA 1
ATOM 2629 C C . SER A 1 333 ? 5.267 -11.066 -23.513 1.00 68.94 333 SER A C 1
ATOM 2631 O O . SER A 1 333 ? 5.303 -11.711 -22.464 1.00 68.94 333 SER A O 1
ATOM 2633 N N . HIS A 1 334 ? 5.111 -9.739 -23.539 1.00 63.22 334 HIS A N 1
ATOM 2634 C CA . HIS A 1 334 ? 5.036 -8.861 -22.368 1.00 63.22 334 HIS A CA 1
ATOM 2635 C C . HIS A 1 334 ? 3.875 -9.198 -21.417 1.00 63.22 334 HIS A C 1
ATOM 2637 O O . HIS A 1 334 ? 3.948 -8.940 -20.219 1.00 63.22 334 HIS A O 1
ATOM 2643 N N . THR A 1 335 ? 2.801 -9.824 -21.908 1.00 59.56 335 THR A N 1
ATOM 2644 C CA . THR A 1 335 ? 1.642 -10.209 -21.081 1.00 59.56 335 THR A CA 1
ATOM 2645 C C . THR A 1 335 ? 2.003 -11.138 -19.917 1.00 59.56 335 THR A C 1
ATOM 2647 O O . THR A 1 335 ? 1.259 -11.199 -18.943 1.00 59.56 335 THR A O 1
ATOM 2650 N N . MET A 1 336 ? 3.153 -11.820 -19.977 1.00 59.09 336 MET A N 1
ATOM 2651 C CA . MET A 1 336 ? 3.658 -12.680 -18.900 1.00 59.09 336 MET A CA 1
ATOM 2652 C C . MET A 1 336 ? 4.408 -11.912 -17.791 1.00 59.09 336 MET A C 1
ATOM 2654 O O . MET A 1 336 ? 4.705 -12.491 -16.749 1.00 59.09 336 MET A O 1
ATOM 2658 N N . GLN A 1 337 ? 4.688 -10.613 -17.967 1.00 62.28 337 GLN A N 1
ATOM 2659 C CA . GLN A 1 337 ? 5.512 -9.807 -17.051 1.00 62.28 337 GLN A CA 1
ATOM 2660 C C . GLN A 1 337 ? 4.730 -9.030 -15.980 1.00 62.28 337 GLN A C 1
ATOM 2662 O O . GLN A 1 337 ? 5.349 -8.416 -15.118 1.00 62.28 337 GLN A O 1
ATOM 2667 N N . ILE A 1 338 ? 3.391 -9.093 -15.936 1.00 63.06 338 ILE A N 1
ATOM 2668 C CA . ILE A 1 338 ? 2.595 -8.411 -14.885 1.00 63.06 338 ILE A CA 1
ATOM 2669 C C . ILE A 1 338 ? 3.009 -8.875 -13.473 1.00 63.06 338 ILE A C 1
ATOM 2671 O O . ILE A 1 338 ? 2.942 -8.115 -12.506 1.00 63.06 338 ILE A O 1
ATOM 2675 N N . ASN A 1 339 ? 3.509 -10.107 -13.343 1.00 71.88 339 ASN A N 1
ATOM 2676 C CA . ASN A 1 339 ? 3.999 -10.613 -12.065 1.00 71.88 339 ASN A CA 1
ATOM 2677 C C . ASN A 1 339 ? 5.295 -9.922 -11.584 1.00 71.88 339 ASN A C 1
ATOM 2679 O O . ASN A 1 339 ? 5.582 -9.954 -10.391 1.00 71.88 339 ASN A O 1
ATOM 2683 N N . ALA A 1 340 ? 6.053 -9.251 -12.462 1.00 81.12 340 ALA A N 1
ATOM 2684 C CA . ALA A 1 340 ? 7.312 -8.591 -12.105 1.00 81.12 340 ALA A CA 1
ATOM 2685 C C . ALA A 1 340 ? 7.121 -7.497 -11.040 1.00 81.12 340 ALA A C 1
ATOM 2687 O O . ALA A 1 340 ? 7.946 -7.373 -10.140 1.00 81.12 340 ALA A O 1
ATOM 2688 N N . PHE A 1 341 ? 5.985 -6.788 -11.058 1.00 88.12 341 PHE A N 1
ATOM 2689 C CA . PHE A 1 341 ? 5.642 -5.786 -10.039 1.00 88.12 341 PHE A CA 1
ATOM 2690 C C . PHE A 1 341 ? 5.418 -6.382 -8.636 1.00 88.12 341 PHE A C 1
ATOM 2692 O O . PHE A 1 341 ? 5.411 -5.673 -7.629 1.00 88.12 341 PHE A O 1
ATOM 2699 N N . ASN A 1 342 ? 5.210 -7.691 -8.539 1.00 90.50 342 ASN A N 1
ATOM 2700 C CA . ASN A 1 342 ? 4.833 -8.350 -7.291 1.00 90.50 342 ASN A CA 1
ATOM 2701 C C . ASN A 1 342 ? 5.936 -9.258 -6.743 1.00 90.50 342 ASN A C 1
ATOM 2703 O O . ASN A 1 342 ? 5.836 -9.731 -5.611 1.00 90.50 342 ASN A O 1
ATOM 2707 N N . VAL A 1 343 ? 7.009 -9.451 -7.506 1.00 86.94 343 VAL A N 1
ATOM 2708 C CA . VAL A 1 343 ? 8.211 -10.168 -7.084 1.00 86.94 343 VAL A CA 1
ATOM 2709 C C . VAL A 1 343 ? 9.226 -9.167 -6.524 1.00 86.94 343 VAL A C 1
ATOM 2711 O O . VAL A 1 343 ? 9.198 -7.975 -6.824 1.00 86.94 343 VAL A O 1
ATOM 2714 N N . ARG A 1 344 ? 10.121 -9.633 -5.649 1.00 83.38 344 ARG A N 1
ATOM 2715 C CA . ARG A 1 344 ? 11.201 -8.790 -5.124 1.00 83.38 344 ARG A CA 1
ATOM 2716 C C . ARG A 1 344 ? 12.183 -8.456 -6.244 1.00 83.38 344 ARG A C 1
ATOM 2718 O O . ARG A 1 344 ? 12.596 -9.348 -6.972 1.00 83.38 344 ARG A O 1
ATOM 2725 N N . GLY A 1 345 ? 12.614 -7.206 -6.323 1.00 82.94 345 GLY A N 1
ATOM 2726 C CA . GLY A 1 345 ? 13.579 -6.758 -7.324 1.00 82.94 345 GLY A CA 1
ATOM 2727 C C . GLY A 1 345 ? 13.259 -5.355 -7.811 1.00 82.94 345 GLY A C 1
ATOM 2728 O O . GLY A 1 345 ? 12.511 -4.625 -7.154 1.00 82.94 345 GLY A O 1
ATOM 2729 N N . ASP A 1 346 ? 13.840 -5.003 -8.952 1.00 84.69 346 ASP A N 1
ATOM 2730 C CA . ASP A 1 346 ? 13.529 -3.779 -9.677 1.00 84.69 346 ASP A CA 1
ATOM 2731 C C . ASP A 1 346 ? 12.539 -4.096 -10.817 1.00 84.69 346 ASP A C 1
ATOM 2733 O O . ASP A 1 346 ? 12.900 -4.785 -11.770 1.00 84.69 346 ASP A O 1
ATOM 2737 N N . PRO A 1 347 ? 11.281 -3.640 -10.713 1.00 79.88 347 PRO A N 1
ATOM 2738 C CA . PRO A 1 347 ? 10.225 -3.906 -11.687 1.00 79.88 347 PRO A CA 1
ATOM 2739 C C . PRO A 1 347 ? 10.264 -2.946 -12.887 1.00 79.88 347 PRO A C 1
ATOM 2741 O O . PRO A 1 347 ? 9.508 -3.126 -13.841 1.00 79.88 347 PRO A O 1
ATOM 2744 N N . PHE A 1 348 ? 11.084 -1.889 -12.836 1.00 88.25 348 PHE A N 1
ATOM 2745 C CA . PHE A 1 348 ? 11.107 -0.828 -13.847 1.00 88.25 348 PHE A CA 1
ATOM 2746 C C . PHE A 1 348 ? 12.083 -1.102 -14.987 1.00 88.25 348 PHE A C 1
ATOM 2748 O O . PHE A 1 348 ? 12.009 -0.437 -16.029 1.00 88.25 348 PHE A O 1
ATOM 2755 N N . HIS A 1 349 ? 12.960 -2.087 -14.797 1.00 87.62 349 HIS A N 1
ATOM 2756 C CA . HIS A 1 349 ? 13.947 -2.519 -15.770 1.00 87.62 349 HIS A CA 1
ATOM 2757 C C . HIS A 1 349 ? 13.770 -3.992 -16.121 1.00 87.62 349 HIS A C 1
ATOM 2759 O O . HIS A 1 349 ? 13.327 -4.804 -15.309 1.00 87.62 349 HIS A O 1
ATOM 2765 N N . LEU A 1 350 ? 14.136 -4.337 -17.353 1.00 84.19 350 LEU A N 1
ATOM 2766 C CA . LEU A 1 350 ? 14.230 -5.725 -17.774 1.00 84.19 350 LEU A CA 1
ATOM 2767 C C . LEU A 1 350 ? 15.630 -6.248 -17.508 1.00 84.19 350 LEU A C 1
ATOM 2769 O O . LEU A 1 350 ? 16.617 -5.681 -17.978 1.00 84.19 350 LEU A O 1
ATOM 2773 N N . TYR A 1 351 ? 15.674 -7.356 -16.783 1.00 82.06 351 TYR A N 1
ATOM 2774 C CA . TYR A 1 351 ? 16.877 -8.136 -16.560 1.00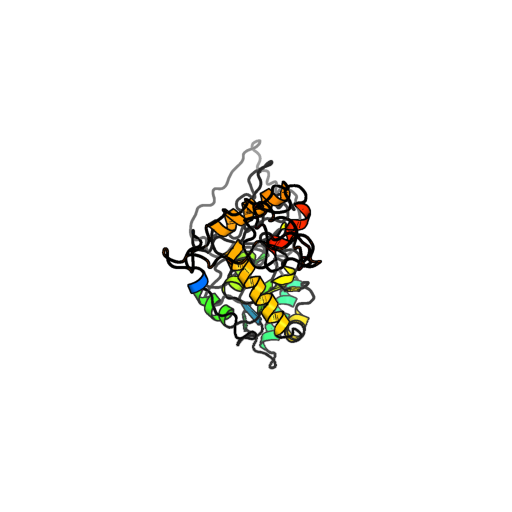 82.06 351 TYR A CA 1
ATOM 2775 C C . TYR A 1 351 ? 16.850 -9.359 -17.477 1.00 82.06 351 TYR A C 1
ATOM 2777 O O . TYR A 1 351 ? 15.769 -9.908 -17.721 1.00 82.06 351 TYR A O 1
ATOM 2785 N N . PRO A 1 352 ? 18.010 -9.812 -17.976 1.00 79.25 352 PRO A N 1
ATOM 2786 C CA . PRO A 1 352 ? 18.077 -11.055 -18.732 1.00 79.25 352 PRO A CA 1
ATOM 2787 C C . PRO A 1 352 ? 17.720 -12.255 -17.855 1.00 79.25 352 PRO A C 1
ATOM 2789 O O . PRO A 1 352 ? 16.995 -13.143 -18.303 1.00 79.25 352 PRO A O 1
ATOM 2792 N N . HIS A 1 353 ? 18.153 -12.237 -16.590 1.00 77.44 353 HIS A N 1
ATOM 2793 C CA . HIS A 1 353 ? 17.874 -13.284 -15.614 1.00 77.44 353 HIS A CA 1
ATOM 2794 C C . HIS A 1 353 ? 17.555 -12.694 -14.248 1.00 77.44 353 HIS A C 1
ATOM 2796 O O . HIS A 1 353 ? 18.211 -11.763 -13.774 1.00 77.44 353 HIS A O 1
ATOM 2802 N N . THR A 1 354 ? 16.574 -13.292 -13.585 1.00 78.19 354 THR A N 1
ATOM 2803 C CA . THR A 1 354 ? 16.241 -13.014 -12.190 1.00 78.19 354 THR A CA 1
ATOM 2804 C C . THR A 1 354 ? 16.482 -14.256 -11.326 1.00 78.19 354 THR A C 1
ATOM 2806 O O . THR A 1 354 ? 16.326 -15.382 -11.800 1.00 78.19 354 THR A O 1
ATOM 2809 N N . PRO A 1 355 ? 16.816 -14.104 -10.030 1.00 78.88 355 PRO A N 1
ATOM 2810 C CA . PRO A 1 355 ? 17.082 -15.242 -9.140 1.00 78.88 355 PRO A CA 1
ATOM 2811 C C . PRO A 1 355 ? 15.832 -16.082 -8.818 1.00 78.88 355 PRO A C 1
ATOM 2813 O O . PRO A 1 355 ? 15.912 -17.041 -8.055 1.00 78.88 355 PRO A O 1
ATOM 2816 N N . PHE A 1 356 ? 14.670 -15.702 -9.354 1.00 77.69 356 PHE A N 1
ATOM 2817 C CA . PHE A 1 356 ? 13.383 -16.362 -9.138 1.00 77.69 356 PHE A CA 1
ATOM 2818 C C . PHE A 1 356 ? 12.919 -17.160 -10.363 1.00 77.69 356 PHE A C 1
ATOM 2820 O O . PHE A 1 3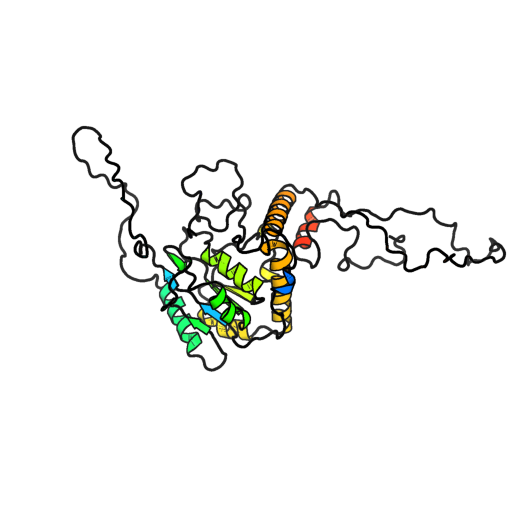56 ? 11.846 -17.762 -10.328 1.00 77.69 356 PHE A O 1
ATOM 2827 N N . GLU A 1 357 ? 13.701 -17.155 -11.443 1.00 74.00 357 GLU A N 1
ATOM 2828 C CA . GLU A 1 357 ? 13.431 -17.957 -12.630 1.00 74.00 357 GLU A CA 1
ATOM 2829 C C . GLU A 1 357 ? 13.753 -19.441 -12.402 1.00 74.00 357 GLU A C 1
ATOM 2831 O O . GLU A 1 357 ? 14.603 -19.783 -11.576 1.00 74.00 357 GLU A O 1
ATOM 2836 N N . PRO A 1 358 ? 13.064 -20.347 -13.118 1.00 75.62 358 PRO A N 1
ATOM 2837 C CA . PRO A 1 358 ? 13.348 -21.768 -13.029 1.00 75.62 358 PRO A CA 1
ATOM 2838 C C . PRO A 1 358 ? 14.777 -22.064 -13.491 1.00 75.62 358 PRO A C 1
ATOM 2840 O O . PRO A 1 358 ? 15.273 -21.490 -14.461 1.00 75.62 358 PRO A O 1
ATOM 2843 N N . TRP A 1 359 ? 15.414 -23.003 -12.798 1.00 73.62 359 TRP A N 1
ATOM 2844 C CA . TRP A 1 359 ? 16.747 -23.489 -13.126 1.00 73.62 359 TRP A CA 1
ATOM 2845 C C . TRP A 1 359 ? 16.742 -24.105 -14.526 1.00 73.62 359 TRP A C 1
ATOM 2847 O O . TRP A 1 359 ? 15.936 -24.992 -14.820 1.00 73.62 359 TRP A O 1
ATOM 2857 N N . LEU A 1 360 ? 17.637 -23.629 -15.387 1.00 69.94 360 LEU A N 1
ATOM 2858 C CA . LEU A 1 360 ? 17.847 -24.218 -16.703 1.00 69.94 360 LEU A CA 1
ATOM 2859 C C . LEU A 1 360 ? 18.627 -25.538 -16.569 1.00 69.94 360 LEU A C 1
ATOM 2861 O O . LEU A 1 360 ? 19.428 -25.684 -15.640 1.00 69.94 360 LEU A O 1
ATOM 2865 N N . PRO A 1 361 ? 18.399 -26.514 -17.467 1.00 75.12 361 PRO A N 1
ATOM 2866 C CA . PRO A 1 361 ? 19.187 -27.741 -17.497 1.00 75.12 361 PRO A CA 1
ATOM 2867 C C . PRO A 1 361 ? 20.662 -27.430 -17.780 1.00 75.12 361 PRO A C 1
ATOM 2869 O O . PRO A 1 361 ? 20.975 -26.439 -18.433 1.00 75.12 361 PRO A O 1
ATOM 2872 N N . SER A 1 362 ? 21.569 -28.309 -17.350 1.00 69.38 362 SER A N 1
ATOM 2873 C CA . SER A 1 362 ? 23.019 -28.164 -17.574 1.00 69.38 362 SER A CA 1
ATOM 2874 C C . SER A 1 362 ? 23.429 -28.162 -19.051 1.00 69.38 362 SER A C 1
ATOM 2876 O O . SER A 1 362 ? 24.537 -27.757 -19.373 1.00 69.38 362 SER A O 1
ATOM 2878 N N . GLU A 1 363 ? 22.549 -28.632 -19.936 1.00 65.94 363 GLU A N 1
ATOM 2879 C CA . GLU A 1 363 ? 22.728 -28.608 -21.394 1.00 65.94 363 GLU A CA 1
ATOM 2880 C C . GLU A 1 363 ? 22.302 -27.278 -22.030 1.00 65.94 363 GLU A C 1
ATOM 2882 O O . GLU A 1 363 ? 22.545 -27.050 -23.216 1.00 65.94 363 GLU A O 1
ATOM 2887 N N . ALA A 1 364 ? 21.643 -26.394 -21.273 1.00 69.12 364 ALA A N 1
ATOM 2888 C CA . ALA A 1 364 ? 21.402 -25.045 -21.746 1.00 69.12 364 ALA A CA 1
ATOM 2889 C C . ALA A 1 364 ? 22.763 -24.374 -21.936 1.00 69.12 364 ALA A C 1
ATOM 2891 O O . ALA A 1 364 ? 23.569 -24.321 -21.006 1.00 69.12 364 ALA A O 1
ATOM 2892 N N . LYS A 1 365 ? 23.018 -23.894 -23.158 1.00 61.38 365 LYS A N 1
ATOM 2893 C CA . LYS A 1 365 ? 24.246 -23.164 -23.474 1.00 61.38 365 LYS A CA 1
ATOM 2894 C C . LYS A 1 365 ? 24.455 -22.072 -22.431 1.00 61.38 365 LYS A C 1
ATOM 2896 O O . LYS A 1 365 ? 23.501 -21.363 -22.105 1.00 61.38 365 LYS A O 1
ATOM 2901 N N . PHE A 1 366 ? 25.676 -22.008 -21.899 1.00 52.53 366 PHE A N 1
ATOM 2902 C CA . PHE A 1 366 ? 26.064 -21.048 -20.872 1.00 52.53 366 PHE A CA 1
ATOM 2903 C C . PHE A 1 366 ? 25.584 -19.646 -21.268 1.00 52.53 366 PHE A C 1
ATOM 2905 O O . PHE A 1 366 ? 25.875 -19.178 -22.370 1.00 52.53 366 PHE A O 1
ATOM 2912 N N . LEU A 1 367 ? 24.789 -19.052 -20.376 1.00 48.84 367 LEU A N 1
ATOM 2913 C CA . LEU A 1 367 ? 24.300 -17.677 -20.447 1.00 48.84 367 LEU A CA 1
ATOM 2914 C C . LEU A 1 367 ? 25.378 -16.698 -19.995 1.00 48.84 367 LEU A C 1
ATOM 2916 O O . LEU A 1 367 ? 26.064 -17.021 -18.993 1.00 48.84 367 LEU A O 1
#

Secondary structure (DSSP, 8-state):
--SS-TTTTS--TT---EES-EETTT--TTTSEE-----S-SS-TTHHHHSPP--SSS-SEEEEEEEEE--TT---SS--S----------TTS-------------SS---HHHHHHHHHHHHHHH-SSS--EEE-S-GGG-EEE--TTSEEEES-HHHHHHHHTTEEEEEEEPPS-TTEEE-HHHHHHHHHHHHTTPEEEEE-SS-PPTTTTT--GGGT-EEE-GGGGGGHHHHHHTS-HHHHHHHHHHHHHHIIIIISSHHHHHHHHHHHHHHHTTPPPEEPPP-PPPPSS-TT-------PPPPPTTSTT---SPPPPPPPPS-S-SS-GGG-GGGGGSSS-SSEE-S--TTSPPPPTTSPP-

Radius of gyration: 28.1 Å; chains: 1; bounding box: 91×81×59 Å

Organism: Biomphalaria glabrata (NCBI:txid6526)

InterPro domains:
  IPR040911 Exostosin, GT47 domain [PF03016] (8-239)

Sequence (367 aa):
MKSSDIFSNINLGRAIVAQSAFLGSKFRNSFDVLIPPNLGPYNNQNIWQDLPRLSPVRRKYMLSYWGQFIPPGSDNLSANNADAMEVKGYVNNMFIHRKPLYVVDTSTSVYSHIEQAIISSLKSFQSSLVSNYFVDVSCGEHGVAVGGPGDWALCGTEAVRKEKIIQSTFTLIISPLNNALYSTLAFQSRVYEALKHGSVPVILGSLGQLPFSEVLRWDLAAIVLPMPRVTEIPFYLQSFPDEQIAALRLQGRVFFQNYLSSLQSIFDTLLAEVRTRLQIPAHPIRDEPSISVFPASFIPLKYQGPDMEPESDELLGPVESPFPSETYRYNFSHTMQINAFNVRGDPFHLYPHTPFEPWLPSEAKFL

pLDDT: mean 79.64, std 17.99, range [27.94, 97.62]